Protein AF-0000000066284257 (afdb_homodimer)

Sequence (292 aa):
MAARPMLVVALLCAAAAAATAQQATNVRATYHYYRPAQNNWDLGAPAVSAYCATWDASKPLSWRSKYGWTAFCGPAGAHGQASCGKCLQVTNPATGAQITARIVDQCANGGLDLDWDTVFTKIDTNGIGYQQGHLNVNYQFVDCRDMAARPMLVVALLCAAAAAATAQQATNVRATYHYYRPAQNNWDLGAPAVSAYCATWDASKPLSWRSKYGWTAFCGPAGAHGQASCGKCLQVTNPATGAQITARIVDQCANGGLDLDWDTVFTKIDTNGIGYQQGHLNVNYQFVDCRD

Solvent-accessible surface area (backbone atoms only — not comparable to full-atom values): 16084 Å² total; per-residue (Å²): 135,83,80,73,79,80,79,78,76,76,77,75,78,73,74,75,67,79,72,67,49,43,43,49,70,73,33,52,28,36,43,26,69,62,53,45,78,84,50,71,53,49,35,38,66,42,81,50,48,30,32,29,22,66,77,52,49,80,53,52,66,71,65,57,60,67,42,24,44,22,21,45,31,48,90,45,51,70,59,70,77,74,28,45,72,39,24,32,41,37,32,25,69,90,73,65,30,68,47,62,31,27,26,40,28,61,47,53,80,54,14,36,35,22,17,37,84,60,35,40,59,70,32,38,78,83,47,58,28,72,77,69,60,37,43,56,24,30,40,32,64,46,86,71,80,125,135,84,80,74,80,80,79,77,78,77,76,76,75,74,74,75,67,80,70,66,49,43,43,49,71,73,34,53,29,35,42,26,68,64,51,46,78,84,48,71,54,50,35,38,64,41,82,51,48,30,34,30,21,67,75,52,50,81,53,54,68,71,64,57,59,68,42,25,44,22,21,45,31,46,91,44,49,71,59,68,77,74,29,46,73,40,23,30,42,37,31,25,70,89,74,65,30,66,47,61,31,27,26,41,29,60,47,53,80,53,14,37,35,22,18,37,85,60,36,39,58,70,33,37,77,82,48,56,28,71,76,70,58,35,42,56,24,30,39,32,63,44,86,72,80,125

Foldseek 3Di:
DDPPPPPPPPPPPPPPPPPFAQKDFQFKEFADAQVCVVVVLACPPDRNNAQQCVPPRPPDSCLSVVAFEKAFQADTDDDRNVQAQWKKWKAQPVQRFIGIYGYGHHDDPHGMHGYDPGHDCRRCVVCVQVVVRIGGIMMGTDHPVD/DDPPPPPPPPPPPPPPPVPFAQKDFQFKEFADAQVCVVVVLACPPDRNNAQQCVPPRPPDSCLSVVAFEKAFQADTDDDRNVQAQWKKWKAQPVQRFIGIYGYHHHDDPHGMHGYDPGHVCRRCVVCVQVVVRIGGIMIGTDHPVD

Radius of gyration: 25.15 Å; Cα contacts (8 Å, |Δi|>4): 604; chains: 2; bounding box: 85×61×80 Å

Secondary structure (DSSP, 8-state):
----------------------EEEEEEEEEE---TTTTTT--STTTT--TTHHHHTTS-HHHHTSSEEEEE--SSS--GGGGTT-EEEEE-TTT--EEEEEEEEE-SSSSEEEEIIIIIHHH-TTSHHHHHT-EEEEEEEE----/----------------------EEEEEEEEEE---TTTTTT--STTTT--TTHHHHTTS-HHHHTSSEEEEE--SSS--GGGGTT-EEEEE-TTT--EEEEEEEEE-SSSSEEEEIIIIIHHH-TTSHHHHHT-EEEEEEEE----

InterPro domains:
  IPR001153 Barwin domain [PF00967] (24-144)
  IPR001153 Barwin domain [PR00602] (59-77)
  IPR001153 Barwin domain [PR00602] (78-96)
  IPR001153 Barwin domain [PR00602] (97-115)
  IPR001153 Barwin domain [PR00602] (119-143)
  IPR001153 Barwin domain [PS51174] (22-146)
  IPR018226 Barwin, conserved site [PS00771] (84-92)
  IPR018226 Barwin, conserved site [PS00772] (137-144)
  IPR036908 RlpA-like domain superfamily [G3DSA:2.40.40.10] (22-146)
  IPR036908 RlpA-like domain superfamily [SSF50685] (22-145)
  IPR044301 Pathogenesis-related protein-4 [PTHR46351] (8-146)

Structure (mmCIF, N/CA/C/O backbone):
data_AF-0000000066284257-model_v1
#
loop_
_entity.id
_entity.type
_entity.pdbx_description
1 polymer Wheatwin-1
#
loop_
_atom_site.group_PDB
_atom_site.id
_atom_site.type_symbol
_atom_site.label_atom_id
_atom_site.label_alt_id
_atom_site.label_comp_id
_atom_site.label_asym_id
_atom_site.label_entity_id
_atom_site.label_seq_id
_atom_site.pdbx_PDB_ins_code
_atom_site.Cartn_x
_atom_site.Cartn_y
_atom_site.Cartn_z
_atom_site.occupancy
_atom_site.B_iso_or_equiv
_atom_site.auth_seq_id
_atom_site.auth_comp_id
_atom_site.auth_asym_id
_atom_site.auth_atom_id
_atom_site.pdbx_PDB_model_num
ATOM 1 N N . MET A 1 1 ? 69.125 -32.812 -13.914 1 36.59 1 MET A N 1
ATOM 2 C CA . MET A 1 1 ? 68.312 -32.125 -12.922 1 36.59 1 MET A CA 1
ATOM 3 C C . MET A 1 1 ? 67 -31.672 -13.523 1 36.59 1 MET A C 1
ATOM 5 O O . MET A 1 1 ? 67 -30.75 -14.352 1 36.59 1 MET A O 1
ATOM 9 N N . ALA A 1 2 ? 66.062 -32.656 -13.766 1 47.22 2 ALA A N 1
ATOM 10 C CA . ALA A 1 2 ? 64.75 -32.531 -14.391 1 47.22 2 ALA A CA 1
ATOM 11 C C . ALA A 1 2 ? 63.844 -31.547 -13.617 1 47.22 2 ALA A C 1
ATOM 13 O O . ALA A 1 2 ? 63.812 -31.578 -12.383 1 47.22 2 ALA A O 1
ATOM 14 N N . ALA A 1 3 ? 63.625 -30.312 -14.078 1 44.75 3 ALA A N 1
ATOM 15 C CA . ALA A 1 3 ? 62.75 -29.234 -13.609 1 44.75 3 ALA A CA 1
ATOM 16 C C . ALA A 1 3 ? 61.312 -29.734 -13.43 1 44.75 3 ALA A C 1
ATOM 18 O O . ALA A 1 3 ? 60.719 -30.25 -14.375 1 44.75 3 ALA A O 1
ATOM 19 N N . ARG A 1 4 ? 60.969 -30.328 -12.266 1 52.25 4 ARG A N 1
ATOM 20 C CA . ARG A 1 4 ? 59.594 -30.672 -11.914 1 52.25 4 ARG A CA 1
ATOM 21 C C . ARG A 1 4 ? 58.656 -29.484 -12.117 1 52.25 4 ARG A C 1
ATOM 23 O O . ARG A 1 4 ? 58.875 -28.406 -11.57 1 52.25 4 ARG A O 1
ATOM 30 N N . PRO A 1 5 ? 57.938 -29.438 -13.227 1 47.84 5 PRO A N 1
ATOM 31 C CA . PRO A 1 5 ? 56.969 -28.344 -13.336 1 47.84 5 PRO A CA 1
ATOM 32 C C . PRO A 1 5 ? 56 -28.266 -12.148 1 47.84 5 PRO A C 1
ATOM 34 O O . PRO A 1 5 ? 55.656 -29.297 -11.57 1 47.84 5 PRO A O 1
ATOM 37 N N . MET A 1 6 ? 56.125 -27.281 -11.25 1 46 6 MET A N 1
ATOM 38 C CA . MET A 1 6 ? 55.188 -26.969 -10.18 1 46 6 MET A CA 1
ATOM 39 C C . MET A 1 6 ? 53.812 -26.703 -10.734 1 46 6 MET A C 1
ATOM 41 O O . MET A 1 6 ? 53.625 -25.844 -11.617 1 46 6 MET A O 1
ATOM 45 N N . LEU A 1 7 ? 52.938 -27.688 -10.828 1 45.88 7 LEU A N 1
ATOM 46 C CA . LEU A 1 7 ? 51.531 -27.516 -11.133 1 45.88 7 LEU A CA 1
ATOM 47 C C . LEU A 1 7 ? 50.844 -26.594 -10.133 1 45.88 7 LEU A C 1
ATOM 49 O O . LEU A 1 7 ? 50.812 -26.875 -8.93 1 45.88 7 LEU A O 1
ATOM 53 N N . VAL A 1 8 ? 50.812 -25.312 -10.398 1 47.12 8 VAL A N 1
ATOM 54 C CA . VAL A 1 8 ? 50.031 -24.344 -9.633 1 47.12 8 VAL A CA 1
ATOM 55 C C . VAL A 1 8 ? 48.562 -24.734 -9.68 1 47.12 8 VAL A C 1
ATOM 57 O O . VAL A 1 8 ? 47.938 -24.797 -10.758 1 47.12 8 VAL A O 1
ATOM 60 N N . VAL A 1 9 ? 48.031 -25.484 -8.734 1 47.44 9 VAL A N 1
ATOM 61 C CA . VAL A 1 9 ? 46.594 -25.703 -8.531 1 47.44 9 VAL A CA 1
ATOM 62 C C . VAL A 1 9 ? 45.875 -24.375 -8.312 1 47.44 9 VAL A C 1
ATOM 64 O O . VAL A 1 9 ? 46.156 -23.672 -7.34 1 47.44 9 VAL A O 1
ATOM 67 N N . ALA A 1 10 ? 45.438 -23.734 -9.367 1 44.25 10 ALA A N 1
ATOM 68 C CA . ALA A 1 10 ? 44.562 -22.594 -9.242 1 44.25 10 ALA A CA 1
ATOM 69 C C . ALA A 1 10 ? 43.312 -22.953 -8.445 1 44.25 10 ALA A C 1
ATOM 71 O O . ALA A 1 10 ? 42.562 -23.844 -8.836 1 44.25 10 ALA A O 1
ATOM 72 N N . LEU A 1 11 ? 43.281 -22.781 -7.148 1 44.16 11 LEU A N 1
ATOM 73 C CA . LEU A 1 11 ? 42.094 -22.828 -6.32 1 44.16 11 LEU A CA 1
ATOM 74 C C . LEU A 1 11 ? 41.031 -21.891 -6.871 1 44.16 11 LEU A C 1
ATOM 76 O O . LEU A 1 11 ? 41.188 -20.672 -6.863 1 44.16 11 LEU A O 1
ATOM 80 N N . LEU A 1 12 ? 40.281 -22.359 -7.816 1 40.19 12 LEU A N 1
ATOM 81 C CA . LEU A 1 12 ? 39.062 -21.625 -8.172 1 40.19 12 LEU A CA 1
ATOM 82 C C . LEU A 1 12 ? 38.156 -21.438 -6.953 1 40.19 12 LEU A C 1
ATOM 84 O O . LEU A 1 12 ? 37.656 -22.422 -6.383 1 40.19 12 LEU A O 1
ATOM 88 N N . CYS A 1 13 ? 38.406 -20.484 -6.105 1 40.09 13 CYS A N 1
ATOM 89 C CA . CYS A 1 13 ? 37.469 -20.078 -5.082 1 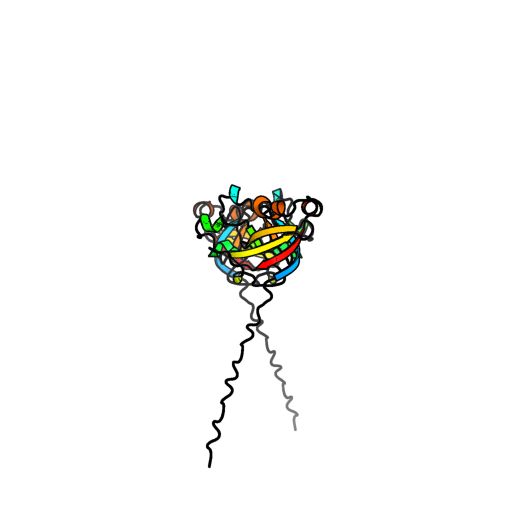40.09 13 CYS A CA 1
ATOM 90 C C . CYS A 1 13 ? 36.062 -19.891 -5.684 1 40.09 13 CYS A C 1
ATOM 92 O O . CYS A 1 13 ? 35.844 -18.922 -6.426 1 40.09 13 CYS A O 1
ATOM 94 N N . ALA A 1 14 ? 35.281 -20.922 -5.926 1 41.16 14 ALA A N 1
ATOM 95 C CA . ALA A 1 14 ? 33.875 -20.766 -6.223 1 41.16 14 ALA A CA 1
ATOM 96 C C . ALA A 1 14 ? 33.188 -19.844 -5.211 1 41.16 14 ALA A C 1
ATOM 98 O O . ALA A 1 14 ? 33.125 -20.172 -4.023 1 41.16 14 ALA A O 1
ATOM 99 N N . ALA A 1 15 ? 33.25 -18.625 -5.293 1 38.56 15 ALA A N 1
ATOM 100 C CA . ALA A 1 15 ? 32.344 -17.75 -4.539 1 38.56 15 ALA A CA 1
ATOM 101 C C . ALA A 1 15 ? 30.938 -18.297 -4.52 1 38.56 15 ALA A C 1
ATOM 103 O O . ALA A 1 15 ? 30.266 -18.344 -5.555 1 38.56 15 ALA A O 1
ATOM 104 N N . ALA A 1 16 ? 30.594 -19.25 -3.668 1 37.5 16 ALA A N 1
ATOM 105 C CA . ALA A 1 16 ? 29.188 -19.516 -3.371 1 37.5 16 ALA A CA 1
ATOM 106 C C . ALA A 1 16 ? 28.422 -18.203 -3.158 1 37.5 16 ALA A C 1
ATOM 108 O O . ALA A 1 16 ? 28.609 -17.531 -2.143 1 37.5 16 ALA A O 1
ATOM 109 N N . ALA A 1 17 ? 28.141 -17.438 -4.125 1 40.31 17 ALA A N 1
ATOM 110 C CA . ALA A 1 17 ? 27.125 -16.406 -3.967 1 40.31 17 ALA A CA 1
ATOM 111 C C . ALA A 1 17 ? 25.984 -16.875 -3.07 1 40.31 17 ALA A C 1
ATOM 113 O O . ALA A 1 17 ? 25.391 -17.938 -3.316 1 40.31 17 ALA A O 1
ATOM 114 N N . ALA A 1 18 ? 26.031 -16.688 -1.853 1 39.34 18 ALA A N 1
ATOM 115 C CA . ALA A 1 18 ? 24.875 -16.906 -0.994 1 39.34 18 ALA A CA 1
ATOM 116 C C . ALA A 1 18 ? 23.578 -16.672 -1.752 1 39.34 18 ALA A C 1
ATOM 118 O O . ALA A 1 18 ? 23.219 -15.523 -2.045 1 39.34 18 ALA A O 1
ATOM 119 N N . ALA A 1 19 ? 23.141 -17.516 -2.699 1 45.78 19 ALA A N 1
ATOM 120 C CA . ALA A 1 19 ? 21.859 -17.453 -3.41 1 45.78 19 ALA A CA 1
ATOM 121 C C . ALA A 1 19 ? 20.703 -17.281 -2.438 1 45.78 19 ALA A C 1
ATOM 123 O O . ALA A 1 19 ? 20.375 -18.203 -1.689 1 45.78 19 ALA A O 1
ATOM 124 N N . THR A 1 20 ? 20.516 -16.062 -1.675 1 51.5 20 THR A N 1
ATOM 125 C CA . THR A 1 20 ? 19.266 -15.875 -0.956 1 51.5 20 THR A CA 1
ATOM 126 C C . THR A 1 20 ? 18.125 -16.656 -1.624 1 51.5 20 THR A C 1
ATOM 128 O O . THR A 1 20 ? 18.125 -16.828 -2.844 1 51.5 20 THR A O 1
ATOM 131 N N . ALA A 1 21 ? 17.531 -17.547 -0.797 1 66.31 21 ALA A N 1
ATOM 132 C CA . ALA A 1 21 ? 16.453 -18.406 -1.309 1 66.31 21 ALA A CA 1
ATOM 133 C C . ALA A 1 21 ? 15.43 -17.594 -2.088 1 66.31 21 ALA A C 1
ATOM 135 O O . ALA A 1 21 ? 14.867 -16.625 -1.565 1 66.31 21 ALA A O 1
ATOM 136 N N . GLN A 1 22 ? 15.336 -17.781 -3.318 1 89.94 22 GLN A N 1
ATOM 137 C CA . GLN A 1 22 ? 14.492 -17.078 -4.285 1 89.94 22 GLN A CA 1
ATOM 138 C C . GLN A 1 22 ? 13.133 -17.781 -4.43 1 89.94 22 GLN A C 1
ATOM 140 O O . GLN A 1 22 ? 12.461 -17.609 -5.449 1 89.94 22 GLN A O 1
ATOM 145 N N . GLN A 1 23 ? 12.898 -18.656 -3.348 1 97.5 23 GLN A N 1
ATOM 146 C CA . GLN A 1 23 ? 11.641 -19.391 -3.363 1 97.5 23 GLN A CA 1
ATOM 147 C C . GLN A 1 23 ? 11.18 -19.719 -1.946 1 97.5 23 GLN A C 1
ATOM 149 O O . GLN A 1 23 ? 11.961 -19.656 -0.999 1 97.5 23 GLN A O 1
ATOM 154 N N . ALA A 1 24 ? 9.898 -19.953 -1.771 1 98.56 24 ALA A N 1
ATOM 155 C CA . ALA A 1 24 ? 9.32 -20.406 -0.509 1 98.56 24 ALA A CA 1
ATOM 156 C C . ALA A 1 24 ? 8.07 -21.25 -0.748 1 98.56 24 ALA A C 1
ATOM 158 O O . ALA A 1 24 ? 7.438 -21.156 -1.802 1 98.56 24 ALA A O 1
ATOM 159 N N . THR A 1 25 ? 7.77 -22.188 0.241 1 98.44 25 THR A N 1
ATOM 160 C CA . THR A 1 25 ? 6.621 -23.078 0.173 1 98.44 25 THR A CA 1
ATOM 161 C C . THR A 1 25 ? 5.629 -22.781 1.292 1 98.44 25 THR A C 1
ATOM 163 O O . THR A 1 25 ? 6.012 -22.266 2.35 1 98.44 25 THR A O 1
ATOM 166 N N . ASN A 1 26 ? 4.348 -23.062 1.009 1 98.38 26 ASN A N 1
ATOM 167 C CA . ASN A 1 26 ? 3.275 -22.953 1.992 1 98.38 26 ASN A CA 1
ATOM 168 C C . ASN A 1 26 ? 3.166 -21.547 2.561 1 98.38 26 ASN A C 1
ATOM 170 O O . ASN A 1 26 ? 3.027 -21.359 3.771 1 98.38 26 ASN A O 1
ATOM 174 N N . VAL A 1 27 ? 3.227 -20.531 1.669 1 98.69 27 VAL A N 1
ATOM 175 C CA . VAL A 1 27 ? 3.186 -19.125 2.061 1 98.69 27 VAL A CA 1
ATOM 176 C C . VAL A 1 27 ? 1.751 -18.609 1.975 1 98.69 27 VAL A C 1
ATOM 178 O O . VAL A 1 27 ? 1.066 -18.812 0.972 1 98.69 27 VAL A O 1
ATOM 181 N N . ARG A 1 28 ? 1.276 -17.938 3.033 1 97.75 28 ARG A N 1
ATOM 182 C CA . ARG A 1 28 ? -0.058 -17.344 3.045 1 97.75 28 ARG A CA 1
ATOM 183 C C . ARG A 1 28 ? -0.17 -16.234 2.016 1 97.75 28 ARG A C 1
ATOM 185 O O . ARG A 1 28 ? 0.691 -15.344 1.952 1 97.75 28 ARG A O 1
ATOM 192 N N . ALA A 1 29 ? -1.206 -16.297 1.203 1 98.56 29 ALA A N 1
ATOM 193 C CA . ALA A 1 29 ? -1.471 -15.289 0.187 1 98.56 29 ALA A CA 1
ATOM 194 C C . ALA A 1 29 ? -2.924 -14.82 0.244 1 98.56 29 ALA A C 1
ATOM 196 O O . ALA A 1 29 ? -3.842 -15.602 -0.02 1 98.56 29 ALA A O 1
ATOM 197 N N . THR A 1 30 ? -3.115 -13.531 0.568 1 97.88 30 THR A N 1
ATOM 198 C CA . THR A 1 30 ? -4.441 -12.93 0.514 1 97.88 30 THR A CA 1
ATOM 199 C C . THR A 1 30 ? -4.676 -12.258 -0.839 1 97.88 30 THR A C 1
ATOM 201 O O . THR A 1 30 ? -3.814 -12.312 -1.721 1 97.88 30 THR A O 1
ATOM 204 N N . TYR A 1 31 ? -5.871 -11.805 -1.045 1 97.94 31 TYR A N 1
ATOM 205 C CA . TYR A 1 31 ? -6.156 -11.102 -2.289 1 97.94 31 TYR A CA 1
ATOM 206 C C . TYR A 1 31 ? -6.426 -9.617 -2.027 1 97.94 31 TYR A C 1
ATOM 208 O O . TYR A 1 31 ? -6.812 -9.242 -0.92 1 97.94 31 TYR A O 1
ATOM 216 N N . HIS A 1 32 ? -6.188 -8.797 -2.982 1 96.81 32 HIS A N 1
ATOM 217 C CA . HIS A 1 32 ? -6.41 -7.355 -2.99 1 96.81 32 HIS A CA 1
ATOM 218 C C . HIS A 1 32 ? -7.066 -6.91 -4.293 1 96.81 32 HIS A C 1
ATOM 220 O O . HIS A 1 32 ? -6.77 -7.449 -5.359 1 96.81 32 HIS A O 1
ATOM 226 N N . TYR A 1 33 ? -7.969 -5.922 -4.176 1 96.06 33 TYR A N 1
ATOM 227 C CA . TYR A 1 33 ? -8.641 -5.395 -5.355 1 96.06 33 TYR A CA 1
ATOM 228 C C . TYR A 1 33 ? -7.855 -4.227 -5.949 1 96.06 33 TYR A C 1
ATOM 230 O O . TYR A 1 33 ? -8.227 -3.064 -5.758 1 96.06 33 TYR A O 1
ATOM 238 N N . TYR A 1 34 ? -6.805 -4.539 -6.684 1 96.62 34 TYR A N 1
ATOM 239 C CA . TYR A 1 34 ? -6.121 -3.492 -7.434 1 96.62 34 TYR A CA 1
ATOM 240 C C . TYR A 1 34 ? -6.922 -3.094 -8.664 1 96.62 34 TYR A C 1
ATOM 242 O O . TYR A 1 34 ? -6.859 -1.945 -9.109 1 96.62 34 TYR A O 1
ATOM 250 N N . ARG A 1 35 ? -7.547 -4.02 -9.328 1 95.62 35 ARG A N 1
ATOM 251 C CA . ARG A 1 35 ? -8.359 -3.844 -10.523 1 95.62 35 ARG A CA 1
ATOM 252 C C . ARG A 1 35 ? -7.562 -3.166 -11.633 1 95.62 35 ARG A C 1
ATOM 254 O O . ARG A 1 35 ? -7.98 -2.135 -12.164 1 95.62 35 ARG A O 1
ATOM 261 N N . PRO A 1 36 ? -6.457 -3.857 -12.062 1 97.75 36 PRO A N 1
ATOM 262 C CA . PRO A 1 36 ? -5.523 -3.203 -12.984 1 97.75 36 PRO A CA 1
ATOM 263 C C . PRO A 1 36 ? -6.188 -2.793 -14.297 1 97.75 36 PRO A C 1
ATOM 265 O O . PRO A 1 36 ? -5.957 -1.686 -14.789 1 97.75 36 PRO A O 1
ATOM 268 N N . ALA A 1 37 ? -6.98 -3.617 -14.875 1 97.12 37 ALA A N 1
ATOM 269 C CA . ALA A 1 37 ? -7.621 -3.275 -16.141 1 97.12 37 ALA A CA 1
ATOM 270 C C . ALA A 1 37 ? -8.555 -2.08 -15.977 1 97.12 37 ALA A C 1
ATOM 272 O O . ALA A 1 37 ? -8.594 -1.19 -16.828 1 97.12 37 ALA A O 1
ATOM 273 N N . GLN A 1 38 ? -9.281 -2.029 -14.914 1 96.44 38 GLN A N 1
ATOM 274 C CA . GLN A 1 38 ? -10.203 -0.937 -14.641 1 96.44 38 GLN A CA 1
ATOM 275 C C . GLN A 1 38 ? -9.453 0.363 -14.359 1 96.44 38 GLN A C 1
ATOM 277 O O . GLN A 1 38 ? -9.977 1.452 -14.609 1 96.44 38 GLN A O 1
ATOM 282 N N . ASN A 1 39 ? -8.312 0.209 -13.883 1 96.62 39 ASN A N 1
ATOM 283 C CA . ASN A 1 39 ? -7.508 1.382 -13.547 1 96.62 39 ASN A CA 1
ATOM 284 C C . ASN A 1 39 ? -6.461 1.669 -14.625 1 96.62 39 ASN A C 1
ATOM 286 O O . ASN A 1 39 ? -5.445 2.309 -14.359 1 96.62 39 ASN A O 1
ATOM 290 N N . ASN A 1 40 ? -6.656 1.123 -15.82 1 97.06 40 ASN A N 1
ATOM 291 C CA . ASN A 1 40 ? -5.812 1.359 -16.984 1 97.06 40 ASN A CA 1
ATOM 292 C C . ASN A 1 40 ? -4.371 0.936 -16.734 1 97.06 40 ASN A C 1
ATOM 294 O O . ASN A 1 40 ? -3.438 1.57 -17.234 1 97.06 40 ASN A O 1
ATOM 298 N N . TRP A 1 41 ? -4.16 0.028 -15.875 1 98.12 41 TRP A N 1
ATOM 299 C CA . TRP A 1 41 ? -2.859 -0.513 -15.5 1 98.12 41 TRP A CA 1
ATOM 300 C C . TRP A 1 41 ? -1.951 0.586 -14.961 1 98.12 41 TRP A C 1
ATOM 302 O O . TRP A 1 41 ? -0.74 0.57 -15.195 1 98.12 41 TRP A O 1
ATOM 312 N N . ASP A 1 42 ? -2.557 1.571 -14.344 1 97.19 42 ASP A N 1
ATOM 313 C CA . ASP A 1 42 ? -1.843 2.65 -13.672 1 97.19 42 ASP A CA 1
ATOM 314 C C . ASP A 1 42 ? -1.503 2.268 -12.234 1 97.19 42 ASP A C 1
ATOM 316 O O . ASP A 1 42 ? -2.398 1.997 -11.43 1 97.19 42 ASP A O 1
ATOM 320 N N . LEU A 1 43 ? -0.171 2.316 -11.883 1 97.19 43 LEU A N 1
ATOM 321 C CA . LEU A 1 43 ? 0.293 1.935 -10.555 1 97.19 43 LEU A CA 1
ATOM 322 C C . LEU A 1 43 ? 0.133 3.088 -9.57 1 97.19 43 LEU A C 1
ATOM 324 O O . LEU A 1 43 ? 0.217 2.891 -8.359 1 97.19 43 LEU A O 1
ATOM 328 N N . GLY A 1 44 ? -0.046 4.219 -10.094 1 93 44 GLY A N 1
ATOM 329 C CA . GLY A 1 44 ? 0.082 5.434 -9.312 1 93 44 GLY A CA 1
ATOM 330 C C . GLY A 1 44 ? -1.195 5.812 -8.586 1 93 44 GLY A C 1
ATOM 331 O O . GLY A 1 44 ? -2.197 5.102 -8.672 1 93 44 GLY A O 1
ATOM 332 N N . ALA A 1 45 ? -1.118 6.941 -7.82 1 87.06 45 ALA A N 1
ATOM 333 C CA . ALA A 1 45 ? -2.244 7.574 -7.141 1 87.06 45 ALA A CA 1
ATOM 334 C C . ALA A 1 45 ? -3.18 8.25 -8.141 1 87.06 45 ALA A C 1
ATOM 336 O O . ALA A 1 45 ? -2.768 8.602 -9.25 1 87.06 45 ALA A O 1
ATOM 337 N N . PRO A 1 46 ? -4.527 8.289 -7.895 1 89.38 46 PRO A N 1
ATOM 338 C CA . PRO A 1 46 ? -5.039 8.031 -6.547 1 89.38 46 PRO A CA 1
ATOM 339 C C . PRO A 1 46 ? -5.672 6.648 -6.414 1 89.38 46 PRO A C 1
ATOM 341 O O . PRO A 1 46 ? -5.965 6.203 -5.301 1 89.38 46 PRO A O 1
ATOM 344 N N . ALA A 1 47 ? -5.746 5.992 -7.52 1 83.69 47 ALA A N 1
ATOM 345 C CA . ALA A 1 47 ? -6.59 4.805 -7.461 1 83.69 47 ALA A CA 1
ATOM 346 C C . ALA A 1 47 ? -5.828 3.621 -6.867 1 83.69 47 ALA A C 1
ATOM 348 O O . ALA A 1 47 ? -6.363 2.889 -6.031 1 83.69 47 ALA A O 1
ATOM 349 N N . VAL A 1 48 ? -4.582 3.428 -7.23 1 92.19 48 VAL A N 1
ATOM 350 C CA . VAL A 1 48 ? -3.859 2.232 -6.805 1 92.19 48 VAL A CA 1
ATOM 351 C C . VAL A 1 48 ? -2.82 2.605 -5.746 1 92.19 48 VAL A C 1
ATOM 353 O O . VAL A 1 48 ? -2.746 1.973 -4.691 1 92.19 48 VAL A O 1
ATOM 356 N N . SER A 1 49 ? -2.012 3.643 -6.047 1 93.44 49 SER A N 1
ATOM 357 C CA . SER A 1 49 ? -0.957 4.125 -5.164 1 93.44 49 SER A CA 1
ATOM 358 C C . SER A 1 49 ? -0.081 2.98 -4.668 1 93.44 49 SER A C 1
ATOM 360 O O . SER A 1 49 ? 0.146 2.84 -3.465 1 93.44 49 SER A O 1
ATOM 362 N N . ALA A 1 50 ? 0.349 2.176 -5.578 1 96.31 50 ALA A N 1
ATOM 363 C CA . ALA A 1 50 ? 1.213 1.055 -5.223 1 96.31 50 ALA A CA 1
ATOM 364 C C . ALA A 1 50 ? 2.592 1.542 -4.785 1 96.31 50 ALA A C 1
ATOM 366 O O . ALA A 1 50 ? 3.111 2.521 -5.324 1 96.31 50 ALA A O 1
ATOM 367 N N . TYR A 1 51 ? 3.182 0.809 -3.844 1 96.5 51 TYR A N 1
ATOM 368 C CA . TYR A 1 51 ? 4.508 1.126 -3.328 1 96.5 51 TYR A CA 1
ATOM 369 C C . TYR A 1 51 ? 5.52 1.244 -4.461 1 96.5 51 TYR A C 1
ATOM 371 O O . TYR A 1 51 ? 6.316 2.184 -4.496 1 96.5 51 TYR A O 1
ATOM 379 N N . CYS A 1 52 ? 5.488 0.469 -5.445 1 97.56 52 CYS A N 1
ATOM 380 C CA . CYS A 1 52 ? 6.484 0.403 -6.508 1 97.56 52 CYS A CA 1
ATOM 381 C C . CYS A 1 52 ? 6.219 1.459 -7.574 1 97.56 52 CYS A C 1
ATOM 383 O O . CYS A 1 52 ? 7.008 1.617 -8.508 1 97.56 52 CYS A O 1
ATOM 385 N N . ALA A 1 53 ? 5.113 2.156 -7.461 1 97.06 53 ALA A N 1
ATOM 386 C CA . ALA A 1 53 ? 4.773 3.158 -8.469 1 97.06 53 ALA A CA 1
ATOM 387 C C . ALA A 1 53 ? 5.906 4.164 -8.648 1 97.06 53 ALA A C 1
ATOM 389 O O . ALA A 1 53 ? 6.137 4.656 -9.75 1 97.06 53 ALA A O 1
ATOM 390 N N . THR A 1 54 ? 6.605 4.414 -7.605 1 94.25 54 THR A N 1
ATOM 391 C CA . THR A 1 54 ? 7.703 5.375 -7.613 1 94.25 54 THR A CA 1
ATOM 392 C C . THR A 1 54 ? 8.703 5.043 -8.719 1 94.25 54 THR A C 1
ATOM 394 O O . THR A 1 54 ? 9.234 5.941 -9.375 1 94.25 54 THR A O 1
ATOM 397 N N . TRP A 1 55 ? 8.883 3.869 -9.031 1 96.5 55 TRP A N 1
ATOM 398 C CA . TRP A 1 55 ? 9.922 3.453 -9.969 1 96.5 55 TRP A CA 1
ATOM 399 C C . TRP A 1 55 ? 9.305 2.902 -11.25 1 96.5 55 TRP A C 1
ATOM 401 O O . TRP A 1 55 ? 9.898 3.008 -12.328 1 96.5 55 TRP A O 1
ATOM 411 N N . ASP A 1 56 ? 8.109 2.346 -11.117 1 97.75 56 ASP A N 1
ATOM 412 C CA . ASP A 1 56 ? 7.637 1.498 -12.211 1 97.75 56 ASP A CA 1
ATOM 413 C C . ASP A 1 56 ? 6.453 2.141 -12.93 1 97.75 56 ASP A C 1
ATOM 415 O O . ASP A 1 56 ? 5.996 1.634 -13.953 1 97.75 56 ASP A O 1
ATOM 419 N N . ALA A 1 57 ? 5.957 3.223 -12.43 1 96.69 57 ALA A N 1
ATOM 420 C CA . ALA A 1 57 ? 4.75 3.811 -13 1 96.69 57 ALA A CA 1
ATOM 421 C C . ALA A 1 57 ? 4.988 4.27 -14.438 1 96.69 57 ALA A C 1
ATOM 423 O O . ALA A 1 57 ? 4.055 4.32 -15.242 1 96.69 57 ALA A O 1
ATOM 424 N N . SER A 1 58 ? 6.227 4.57 -14.75 1 96.94 58 SER A N 1
ATOM 425 C CA . SER A 1 58 ? 6.523 5.141 -16.062 1 96.94 58 SER A CA 1
ATOM 426 C C . SER A 1 58 ? 6.84 4.047 -17.078 1 96.94 58 SER A C 1
ATOM 428 O O . SER A 1 58 ? 7.051 4.336 -18.266 1 96.94 58 SER A O 1
ATOM 430 N N . LYS A 1 59 ? 6.918 2.84 -16.703 1 98.25 59 LYS A N 1
ATOM 431 C CA . LYS A 1 59 ? 7.125 1.75 -17.641 1 98.25 59 LYS A CA 1
ATOM 432 C C . LYS A 1 59 ? 6 1.699 -18.672 1 98.25 59 LYS A C 1
ATOM 434 O O . LYS A 1 59 ? 4.871 2.102 -18.391 1 98.25 59 LYS A O 1
ATOM 439 N N . PRO A 1 60 ? 6.328 1.187 -19.891 1 98.25 60 PRO A N 1
ATOM 440 C CA . PRO A 1 60 ? 5.281 1.125 -20.922 1 98.25 60 PRO A CA 1
ATOM 441 C C . PRO A 1 60 ? 4.129 0.202 -20.531 1 98.25 60 PRO A C 1
ATOM 443 O O . PRO A 1 60 ? 4.312 -0.719 -19.734 1 98.25 60 PRO A O 1
ATOM 446 N N . LEU A 1 61 ? 3.021 0.491 -21.109 1 98.19 61 LEU A N 1
ATOM 447 C CA . LEU A 1 61 ? 1.831 -0.312 -20.859 1 98.19 61 LEU A CA 1
ATOM 448 C C . LEU A 1 61 ? 2.117 -1.794 -21.062 1 98.19 61 LEU A C 1
ATOM 450 O O . LEU A 1 61 ? 1.638 -2.641 -20.312 1 98.19 61 LEU A O 1
ATOM 454 N N . SER A 1 62 ? 2.895 -2.172 -22.078 1 98.5 62 SER A N 1
ATOM 455 C CA . SER A 1 62 ? 3.197 -3.568 -22.375 1 98.5 62 SER A CA 1
ATOM 456 C C . SER A 1 62 ? 3.926 -4.234 -21.203 1 98.5 62 SER A C 1
ATOM 458 O O . SER A 1 62 ? 3.734 -5.426 -20.953 1 98.5 62 SER A O 1
ATOM 460 N N . TRP A 1 63 ? 4.688 -3.457 -20.562 1 98.75 63 TRP A N 1
ATOM 461 C CA . TRP A 1 63 ? 5.402 -3.951 -19.391 1 98.75 63 TRP A CA 1
ATOM 462 C C . TRP A 1 63 ? 4.465 -4.082 -18.188 1 98.75 63 TRP A C 1
ATOM 464 O O . TRP A 1 63 ? 4.438 -5.121 -17.531 1 98.75 63 TRP A O 1
ATOM 474 N N . ARG A 1 64 ? 3.658 -3.1 -17.953 1 98.69 64 ARG A N 1
ATOM 475 C CA . ARG A 1 64 ? 2.797 -3.023 -16.766 1 98.69 64 ARG A CA 1
ATOM 476 C C . ARG A 1 64 ? 1.676 -4.055 -16.844 1 98.69 64 ARG A C 1
ATOM 478 O O . ARG A 1 64 ? 1.179 -4.516 -15.82 1 98.69 64 ARG A O 1
ATOM 485 N N . SER A 1 65 ? 1.37 -4.492 -18.078 1 98.75 65 SER A N 1
ATOM 486 C CA . SER A 1 65 ? 0.21 -5.359 -18.25 1 98.75 65 SER A CA 1
ATOM 487 C C . SER A 1 65 ? 0.628 -6.77 -18.672 1 98.75 65 SER A C 1
ATOM 489 O O . SER A 1 65 ? -0.222 -7.625 -18.906 1 98.75 65 SER A O 1
ATOM 491 N N . LYS A 1 66 ? 1.862 -7.02 -18.719 1 98.75 66 LYS A N 1
ATOM 492 C CA . LYS A 1 66 ? 2.332 -8.32 -19.172 1 98.75 66 LYS A CA 1
ATOM 493 C C . LYS A 1 66 ? 1.896 -9.43 -18.219 1 98.75 66 LYS A C 1
ATOM 495 O O . LYS A 1 66 ? 1.538 -10.531 -18.656 1 98.75 66 LYS A O 1
ATOM 500 N N . TYR A 1 67 ? 1.96 -9.172 -16.953 1 98.81 67 TYR A N 1
ATOM 501 C CA . TYR A 1 67 ? 1.588 -10.117 -15.914 1 98.81 67 TYR A CA 1
ATOM 502 C C . TYR A 1 67 ? 0.593 -9.5 -14.945 1 98.81 67 TYR A C 1
ATOM 504 O O . TYR A 1 67 ? 0.483 -8.273 -14.852 1 98.81 67 TYR A O 1
ATOM 512 N N . GLY A 1 68 ? -0.164 -10.406 -14.227 1 98.88 68 GLY A N 1
ATOM 513 C CA . GLY A 1 68 ? -0.963 -9.93 -13.109 1 98.88 68 GLY A CA 1
ATOM 514 C C . GLY A 1 68 ? -0.127 -9.375 -11.969 1 98.88 68 GLY A C 1
ATOM 515 O O . GLY A 1 68 ? 1.085 -9.602 -11.914 1 98.88 68 GLY A O 1
ATOM 516 N N . TRP A 1 69 ? -0.809 -8.688 -11.055 1 98.88 69 TRP A N 1
ATOM 517 C CA . TRP A 1 69 ? -0.091 -7.922 -10.039 1 98.88 69 TRP A CA 1
ATOM 518 C C . TRP A 1 69 ? -0.144 -8.625 -8.688 1 98.88 69 TRP A C 1
ATOM 520 O O . TRP A 1 69 ? -1.105 -9.336 -8.383 1 98.88 69 TRP A O 1
ATOM 530 N N . THR A 1 70 ? 0.862 -8.406 -7.84 1 98.81 70 THR A N 1
ATOM 531 C CA . THR A 1 70 ? 0.878 -8.828 -6.445 1 98.81 70 THR A CA 1
ATOM 532 C C . THR A 1 70 ? 1.688 -7.859 -5.594 1 98.81 70 THR A C 1
ATOM 534 O O . THR A 1 70 ? 2.594 -7.191 -6.094 1 98.81 70 THR A O 1
ATOM 537 N N . ALA A 1 71 ? 1.3 -7.73 -4.359 1 98.69 71 ALA A N 1
ATOM 538 C CA . ALA A 1 71 ? 2.223 -7.211 -3.352 1 98.69 71 ALA A CA 1
ATOM 539 C C . ALA A 1 71 ? 3.086 -8.328 -2.775 1 98.69 71 ALA A C 1
ATOM 541 O O . ALA A 1 71 ? 2.662 -9.484 -2.721 1 98.69 71 ALA A O 1
ATOM 542 N N . PHE A 1 72 ? 4.289 -7.957 -2.291 1 98.56 72 PHE A N 1
ATOM 543 C CA . PHE A 1 72 ? 5.215 -8.977 -1.812 1 98.56 72 PHE A CA 1
ATOM 544 C C . PHE A 1 72 ? 5.789 -8.594 -0.453 1 98.56 72 PHE A C 1
ATOM 546 O O . PHE A 1 72 ? 6.281 -7.477 -0.273 1 98.56 72 PHE A O 1
ATOM 553 N N . CYS A 1 73 ? 5.711 -9.578 0.468 1 97.44 73 CYS A N 1
ATOM 554 C CA . CYS A 1 73 ? 6.375 -9.508 1.765 1 97.44 73 CYS A CA 1
ATOM 555 C C . CYS A 1 73 ? 6.699 -10.898 2.287 1 97.44 73 CYS A C 1
ATOM 557 O O . CYS A 1 73 ? 6.629 -11.148 3.492 1 97.44 73 CYS A O 1
ATOM 559 N N . GLY A 1 74 ? 7.047 -11.766 1.301 1 97.75 74 GLY A N 1
ATOM 560 C CA . GLY A 1 74 ? 7.332 -13.148 1.633 1 97.75 74 GLY A CA 1
ATOM 561 C C . GLY A 1 74 ? 8.633 -13.32 2.4 1 97.75 74 GLY A C 1
ATOM 562 O O . GLY A 1 74 ? 9.406 -12.375 2.539 1 97.75 74 GLY A O 1
ATOM 563 N N . PRO A 1 75 ? 8.727 -14.586 2.842 1 98 75 PRO A N 1
ATOM 564 C CA . PRO A 1 75 ? 9.836 -14.836 3.766 1 98 75 PRO A CA 1
ATOM 565 C C . PRO A 1 75 ? 11.18 -14.953 3.055 1 98 75 PRO A C 1
ATOM 567 O O . PRO A 1 75 ? 12.227 -14.914 3.699 1 98 75 PRO A O 1
ATOM 570 N N . ALA A 1 76 ? 11.219 -15.133 1.777 1 98 76 ALA A N 1
ATOM 571 C CA . ALA A 1 76 ? 12.461 -15.352 1.041 1 98 76 ALA A CA 1
ATOM 572 C C . ALA A 1 76 ? 12.5 -14.492 -0.223 1 98 76 ALA A C 1
ATOM 574 O O . ALA A 1 76 ? 11.477 -14.266 -0.863 1 98 76 ALA A O 1
ATOM 575 N N . GLY A 1 77 ? 13.82 -14.055 -0.594 1 97 77 GLY A N 1
ATOM 576 C CA . GLY A 1 77 ? 14.008 -13.211 -1.759 1 97 77 GLY A CA 1
ATOM 577 C C . GLY A 1 77 ? 14.156 -11.742 -1.407 1 97 77 GLY A C 1
ATOM 578 O O . GLY A 1 77 ? 14.125 -11.375 -0.232 1 97 77 GLY A O 1
ATOM 579 N N . ALA A 1 78 ? 14.32 -10.898 -2.461 1 95.69 78 ALA A N 1
ATOM 580 C CA . ALA A 1 78 ? 14.477 -9.461 -2.268 1 95.69 78 ALA A CA 1
ATOM 581 C C . ALA A 1 78 ? 13.211 -8.844 -1.674 1 95.69 78 ALA A C 1
ATOM 583 O O . ALA A 1 78 ? 12.102 -9.305 -1.939 1 95.69 78 ALA A O 1
ATOM 584 N N . HIS A 1 79 ? 13.414 -7.77 -0.876 1 94.94 79 HIS A N 1
ATOM 585 C CA . HIS A 1 79 ? 12.305 -7.066 -0.247 1 94.94 79 HIS A CA 1
ATOM 586 C C . HIS A 1 79 ? 12.352 -5.574 -0.555 1 94.94 79 HIS A C 1
ATOM 588 O O . HIS A 1 79 ? 13.375 -5.059 -1.004 1 94.94 79 HIS A O 1
ATOM 594 N N . GLY A 1 80 ? 11.195 -4.914 -0.253 1 92.25 80 GLY A N 1
ATOM 595 C CA . GLY A 1 80 ? 11.164 -3.473 -0.454 1 92.25 80 GLY A CA 1
ATOM 596 C C . GLY A 1 80 ? 11.422 -3.066 -1.893 1 92.25 80 GLY A C 1
ATOM 597 O O . GLY A 1 80 ? 10.914 -3.699 -2.822 1 92.25 80 GLY A O 1
ATOM 598 N N . GLN A 1 81 ? 12.133 -2.053 -2.057 1 94.12 81 GLN A N 1
ATOM 599 C CA . GLN A 1 81 ? 12.406 -1.504 -3.381 1 94.12 81 GLN A CA 1
ATOM 600 C C . GLN A 1 81 ? 13.039 -2.553 -4.293 1 94.12 81 GLN A C 1
ATOM 602 O O . GLN A 1 81 ? 12.727 -2.615 -5.484 1 94.12 81 GLN A O 1
ATOM 607 N N . ALA A 1 82 ? 13.836 -3.365 -3.771 1 97.19 82 ALA A N 1
ATOM 608 C CA . ALA A 1 82 ? 14.578 -4.34 -4.562 1 97.19 82 ALA A CA 1
ATOM 609 C C . ALA A 1 82 ? 13.648 -5.402 -5.145 1 97.19 82 ALA A C 1
ATOM 611 O O . ALA A 1 82 ? 14.016 -6.102 -6.094 1 97.19 82 ALA A O 1
ATOM 612 N N . SER A 1 83 ? 12.516 -5.535 -4.633 1 98 83 SER A N 1
ATOM 613 C CA . SER A 1 83 ? 11.586 -6.539 -5.137 1 98 83 SER A CA 1
ATOM 614 C C . SER A 1 83 ? 10.711 -5.969 -6.25 1 98 83 SER A C 1
ATOM 616 O O . SER A 1 83 ? 10.078 -6.719 -6.992 1 98 83 SER A O 1
ATOM 618 N N . CYS A 1 84 ? 10.664 -4.676 -6.391 1 98.31 84 CYS A N 1
ATOM 619 C CA . CYS A 1 84 ? 9.734 -4.035 -7.316 1 98.31 84 CYS A CA 1
ATOM 620 C C . CYS A 1 84 ? 10.039 -4.434 -8.758 1 98.31 84 CYS A C 1
ATOM 622 O O . CYS A 1 84 ? 11.195 -4.418 -9.18 1 98.31 84 CYS A O 1
ATOM 624 N N . GLY A 1 85 ? 9.031 -4.809 -9.461 1 98.69 85 GLY A N 1
ATOM 625 C CA . GLY A 1 85 ? 9.125 -5.125 -10.875 1 98.69 85 GLY A CA 1
ATOM 626 C C . GLY A 1 85 ? 9.555 -6.555 -11.141 1 98.69 85 GLY A C 1
ATOM 627 O O . GLY A 1 85 ? 9.492 -7.027 -12.281 1 98.69 85 GLY A O 1
ATOM 628 N N . LYS A 1 86 ? 9.945 -7.254 -10.133 1 98.69 86 LYS A N 1
ATOM 629 C CA . LYS A 1 86 ? 10.328 -8.656 -10.305 1 98.69 86 LYS A CA 1
ATOM 630 C C . LYS A 1 86 ? 9.094 -9.547 -10.43 1 98.69 86 LYS A C 1
ATOM 632 O O . LYS A 1 86 ? 7.977 -9.117 -10.133 1 98.69 86 LYS A O 1
ATOM 637 N N . CYS A 1 87 ? 9.391 -10.766 -10.922 1 98.81 87 CYS A N 1
ATOM 638 C CA . CYS A 1 87 ? 8.297 -11.688 -11.195 1 98.81 87 CYS A CA 1
ATOM 639 C C . CYS A 1 87 ? 8.398 -12.93 -10.312 1 98.81 87 CYS A C 1
ATOM 641 O O . CYS A 1 87 ? 9.5 -13.422 -10.055 1 98.81 87 CYS A O 1
ATOM 643 N N . LEU A 1 88 ? 7.254 -13.391 -9.883 1 98.94 88 LEU A N 1
ATOM 644 C CA . LEU A 1 88 ? 7.109 -14.641 -9.148 1 98.94 88 LEU A CA 1
ATOM 645 C C . LEU A 1 88 ? 6.32 -15.656 -9.961 1 98.94 88 LEU A C 1
ATOM 647 O O . LEU A 1 88 ? 5.285 -15.328 -10.539 1 98.94 88 LEU A O 1
ATOM 651 N N . GLN A 1 89 ? 6.82 -16.891 -10.016 1 98.94 89 GLN A N 1
ATOM 652 C CA . GLN A 1 89 ? 5.93 -18 -10.32 1 98.94 89 GLN A CA 1
ATOM 653 C C . GLN A 1 89 ? 5.191 -18.469 -9.07 1 98.94 89 GLN A C 1
ATOM 655 O O . GLN A 1 89 ? 5.816 -18.922 -8.109 1 98.94 89 GLN A O 1
ATOM 660 N N . VAL A 1 90 ? 3.906 -18.297 -9.078 1 98.94 90 VAL A N 1
ATOM 661 C CA . VAL A 1 90 ? 3.068 -18.641 -7.934 1 98.94 90 VAL A CA 1
ATOM 662 C C . VAL A 1 90 ? 2.289 -19.922 -8.219 1 98.94 90 VAL A C 1
ATOM 664 O O . VAL A 1 90 ? 1.673 -20.062 -9.281 1 98.94 90 VAL A O 1
ATOM 667 N N . THR A 1 91 ? 2.355 -20.859 -7.281 1 98.94 91 THR A N 1
ATOM 668 C CA . THR A 1 91 ? 1.679 -22.141 -7.43 1 98.94 91 THR A CA 1
ATOM 669 C C . THR A 1 91 ? 0.717 -22.375 -6.27 1 98.94 91 THR A C 1
ATOM 671 O O . THR A 1 91 ? 1.09 -22.219 -5.105 1 98.94 91 THR A O 1
ATOM 674 N N . ASN A 1 92 ? -0.514 -22.656 -6.582 1 98.94 92 ASN A N 1
ATOM 675 C CA . ASN A 1 92 ? -1.445 -23.203 -5.609 1 98.94 92 ASN A CA 1
ATOM 676 C C . ASN A 1 92 ? -1.33 -24.719 -5.527 1 98.94 92 ASN A C 1
ATOM 678 O O . ASN A 1 92 ? -1.843 -25.438 -6.391 1 98.94 92 ASN A O 1
ATOM 682 N N . PRO A 1 93 ? -0.731 -25.203 -4.477 1 98.75 93 PRO A N 1
ATOM 683 C CA . PRO A 1 93 ? -0.514 -26.656 -4.445 1 98.75 93 PRO A CA 1
ATOM 684 C C . PRO A 1 93 ? -1.81 -27.438 -4.262 1 98.75 93 PRO A C 1
ATOM 686 O O . PRO A 1 93 ? -1.873 -28.625 -4.605 1 98.75 93 PRO A O 1
ATOM 689 N N . ALA A 1 94 ? -2.756 -26.859 -3.768 1 98.38 94 ALA A N 1
ATOM 690 C CA . ALA A 1 94 ? -4.027 -27.547 -3.57 1 98.38 94 ALA A CA 1
ATOM 691 C C . ALA A 1 94 ? -4.66 -27.938 -4.906 1 98.38 94 ALA A C 1
ATOM 693 O O . ALA A 1 94 ? -5.367 -28.938 -5 1 98.38 94 ALA A O 1
ATOM 694 N N . THR A 1 95 ? -4.449 -27.203 -5.934 1 98.62 95 THR A N 1
ATOM 695 C CA . THR A 1 95 ? -5.113 -27.438 -7.211 1 98.62 95 THR A CA 1
ATOM 696 C C . THR A 1 95 ? -4.094 -27.75 -8.297 1 98.62 95 THR A C 1
ATOM 698 O O . THR A 1 95 ? -4.453 -28.25 -9.367 1 98.62 95 THR A O 1
ATOM 701 N N . GLY A 1 96 ? -2.834 -27.375 -8 1 98.69 96 GLY A N 1
ATOM 702 C CA . GLY A 1 96 ? -1.783 -27.531 -9 1 98.69 96 GLY A CA 1
ATOM 703 C C . GLY A 1 96 ? -1.693 -26.359 -9.953 1 98.69 96 GLY A C 1
ATOM 704 O O . GLY A 1 96 ? -0.777 -26.297 -10.773 1 98.69 96 GLY A O 1
ATOM 705 N N . ALA A 1 97 ? -2.592 -25.375 -9.891 1 98.88 97 ALA A N 1
ATOM 706 C CA . ALA A 1 97 ? -2.6 -24.219 -10.781 1 98.88 97 ALA A CA 1
ATOM 707 C C . ALA A 1 97 ? -1.4 -23.312 -10.516 1 98.88 97 ALA A C 1
ATOM 709 O O . ALA A 1 97 ? -0.995 -23.125 -9.367 1 98.88 97 ALA A O 1
ATOM 710 N N . GLN A 1 98 ? -0.842 -22.75 -11.625 1 98.88 98 GLN A N 1
ATOM 711 C CA . GLN A 1 98 ? 0.318 -21.859 -11.555 1 98.88 98 GLN A CA 1
ATOM 712 C C . GLN A 1 98 ? 0.103 -20.594 -12.383 1 98.88 98 GLN A C 1
ATOM 714 O O . GLN A 1 98 ? -0.639 -20.625 -13.367 1 98.88 98 GLN A O 1
ATOM 719 N N . ILE A 1 99 ? 0.804 -19.562 -12.016 1 98.94 99 ILE A N 1
ATOM 720 C CA . ILE A 1 99 ? 0.743 -18.312 -12.766 1 98.94 99 ILE A CA 1
ATOM 721 C C . ILE A 1 99 ? 1.961 -17.453 -12.438 1 98.94 99 ILE A C 1
ATOM 723 O O . ILE A 1 99 ? 2.5 -17.516 -11.336 1 98.94 99 ILE A O 1
ATOM 727 N N . THR A 1 100 ? 2.434 -16.688 -13.391 1 98.94 100 THR A N 1
ATOM 728 C CA . THR A 1 100 ? 3.447 -15.664 -13.125 1 98.94 100 THR A CA 1
ATOM 729 C C . THR A 1 100 ? 2.797 -14.336 -12.742 1 98.94 100 THR A C 1
ATOM 731 O O . THR A 1 100 ? 1.838 -13.906 -13.383 1 98.94 100 THR A O 1
ATOM 734 N N . ALA A 1 101 ? 3.27 -13.75 -11.664 1 98.94 101 ALA A N 1
ATOM 735 C CA . ALA A 1 101 ? 2.797 -12.453 -11.195 1 98.94 101 ALA A CA 1
ATOM 736 C C . ALA A 1 101 ? 3.955 -11.477 -11.031 1 98.94 101 ALA A C 1
ATOM 738 O O . ALA A 1 101 ? 5.07 -11.875 -10.695 1 98.94 101 ALA A O 1
ATOM 739 N N . ARG A 1 102 ? 3.711 -10.242 -11.305 1 98.88 102 ARG A N 1
ATOM 740 C CA . ARG A 1 102 ? 4.711 -9.195 -11.117 1 98.88 102 ARG A CA 1
ATOM 741 C C . ARG A 1 102 ? 4.5 -8.461 -9.797 1 98.88 102 ARG A C 1
ATOM 743 O O . ARG A 1 102 ? 3.375 -8.094 -9.461 1 98.88 102 ARG A O 1
ATOM 750 N N . ILE A 1 103 ? 5.559 -8.203 -9.086 1 98.81 103 ILE A N 1
ATOM 751 C CA . ILE A 1 103 ? 5.512 -7.461 -7.828 1 98.81 103 ILE A CA 1
ATOM 752 C C . ILE A 1 103 ? 5.371 -5.969 -8.109 1 98.81 103 ILE A C 1
ATOM 754 O O . ILE A 1 103 ? 6.254 -5.359 -8.719 1 98.81 103 ILE A O 1
ATOM 758 N N . VAL A 1 104 ? 4.277 -5.395 -7.566 1 98.62 104 VAL A N 1
ATOM 759 C CA . VAL A 1 104 ? 4.051 -3.98 -7.836 1 98.62 104 VAL A CA 1
ATOM 760 C C . VAL A 1 104 ? 3.865 -3.227 -6.523 1 98.62 104 VAL A C 1
ATOM 762 O O . VAL A 1 104 ? 3.758 -1.999 -6.512 1 98.62 104 VAL A O 1
ATOM 765 N N . ASP A 1 105 ? 3.75 -3.98 -5.438 1 98.06 105 ASP A N 1
ATOM 766 C CA . ASP A 1 105 ? 3.412 -3.363 -4.156 1 98.06 105 ASP A CA 1
ATOM 767 C C . ASP A 1 105 ? 4.062 -4.109 -2.998 1 98.06 105 ASP A C 1
ATOM 769 O O . 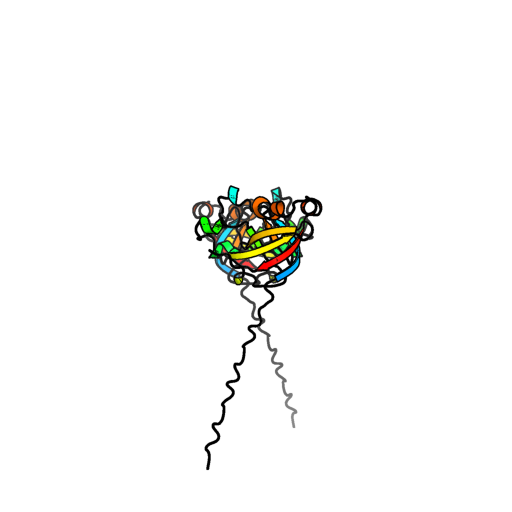ASP A 1 105 ? 4.613 -5.199 -3.184 1 98.06 105 ASP A O 1
ATOM 773 N N . GLN A 1 106 ? 4.055 -3.41 -1.848 1 96.31 106 GLN A N 1
ATOM 774 C CA . GLN A 1 106 ? 4.555 -3.988 -0.604 1 96.31 106 GLN A CA 1
ATOM 775 C C . GLN A 1 106 ? 3.406 -4.309 0.351 1 96.31 106 GLN A C 1
ATOM 777 O O . GLN A 1 106 ? 2.453 -3.535 0.467 1 96.31 106 GLN A O 1
ATOM 782 N N . CYS A 1 107 ? 3.537 -5.426 1.068 1 96.25 107 CYS A N 1
ATOM 783 C CA . CYS A 1 107 ? 2.582 -5.82 2.098 1 96.25 107 CYS A CA 1
ATOM 784 C C . CYS A 1 107 ? 3.285 -6.074 3.426 1 96.25 107 CYS A C 1
ATOM 786 O O . CYS A 1 107 ? 4.492 -5.855 3.545 1 96.25 107 CYS A O 1
ATOM 788 N N . ALA A 1 108 ? 2.48 -6.461 4.43 1 93.56 108 ALA A N 1
ATOM 789 C CA . ALA A 1 108 ? 3.082 -6.746 5.73 1 93.56 108 ALA A CA 1
ATOM 790 C C . ALA A 1 108 ? 2.461 -7.988 6.363 1 93.56 108 ALA A C 1
ATOM 792 O O . ALA A 1 108 ? 2.512 -8.164 7.582 1 93.56 108 ALA A O 1
ATOM 793 N N . ASN A 1 109 ? 1.884 -8.844 5.555 1 92.44 109 ASN A N 1
ATOM 794 C CA . ASN A 1 109 ? 1.215 -10.023 6.09 1 92.44 109 ASN A CA 1
ATOM 795 C C . ASN A 1 109 ? 2.141 -11.234 6.098 1 92.44 109 ASN A C 1
ATOM 797 O O . ASN A 1 109 ? 1.715 -12.344 6.434 1 92.44 109 ASN A O 1
ATOM 801 N N . GLY A 1 110 ? 3.361 -11.07 5.633 1 95 110 GLY A N 1
ATOM 802 C CA . GLY A 1 110 ? 4.344 -12.141 5.684 1 95 110 GLY A CA 1
ATOM 803 C C . GLY A 1 110 ? 4.32 -13.023 4.453 1 95 110 GLY A C 1
ATOM 804 O O . GLY A 1 110 ? 4.969 -14.078 4.426 1 95 110 GLY A O 1
ATOM 805 N N . GLY A 1 111 ? 3.613 -12.625 3.406 1 97.94 111 GLY A N 1
ATOM 806 C CA . GLY A 1 111 ? 3.471 -13.422 2.197 1 97.94 111 GLY A CA 1
ATOM 807 C C . GLY A 1 111 ? 3.215 -12.586 0.959 1 97.94 111 GLY A C 1
ATOM 808 O O . GLY A 1 111 ? 4.074 -11.805 0.543 1 97.94 111 GLY A O 1
ATOM 809 N N . LEU A 1 112 ? 2.027 -12.859 0.358 1 98.62 112 LEU A N 1
ATOM 810 C CA . LEU A 1 112 ? 1.641 -12.156 -0.86 1 98.62 112 LEU A CA 1
ATOM 811 C C . LEU A 1 112 ? 0.242 -11.562 -0.725 1 98.62 112 LEU A C 1
ATOM 813 O O . LEU A 1 112 ? -0.592 -12.094 0.013 1 98.62 112 LEU A O 1
ATOM 817 N N . ASP A 1 113 ? -0 -10.453 -1.416 1 98.5 113 ASP A N 1
ATOM 818 C CA . ASP A 1 113 ? -1.339 -9.953 -1.711 1 98.5 113 ASP A CA 1
ATOM 819 C C . ASP A 1 113 ? -1.603 -9.945 -3.215 1 98.5 113 ASP A C 1
ATOM 821 O O . ASP A 1 113 ? -1.183 -9.023 -3.92 1 98.5 113 ASP A O 1
ATOM 825 N N . LEU A 1 114 ? -2.344 -10.984 -3.6 1 98.88 114 LEU A N 1
ATOM 826 C CA . LEU A 1 114 ? -2.551 -11.219 -5.023 1 98.88 114 LEU A CA 1
ATOM 827 C C . LEU A 1 114 ? -3.707 -10.383 -5.555 1 98.88 114 LEU A C 1
ATOM 829 O O . LEU A 1 114 ? -4.766 -10.297 -4.922 1 98.88 114 LEU A O 1
ATOM 833 N N . ASP A 1 115 ? -3.492 -9.719 -6.695 1 98.81 115 ASP A N 1
ATOM 834 C CA . ASP A 1 115 ? -4.664 -9.086 -7.289 1 98.81 115 ASP A CA 1
ATOM 835 C C . ASP A 1 115 ? -5.777 -10.109 -7.523 1 98.81 115 ASP A C 1
ATOM 837 O O . ASP A 1 115 ? -5.527 -11.203 -8.031 1 98.81 115 ASP A O 1
ATOM 841 N N . TRP A 1 116 ? -6.898 -9.656 -7.234 1 98.44 116 TRP A N 1
ATOM 842 C CA . TRP A 1 116 ? -8.07 -10.523 -7.32 1 98.44 116 TRP A CA 1
ATOM 843 C C . TRP A 1 116 ? -8.266 -11.031 -8.742 1 98.44 116 TRP A C 1
ATOM 845 O O . TRP A 1 116 ? -8.281 -12.242 -8.977 1 98.44 116 TRP A O 1
ATOM 855 N N . ASP A 1 117 ? -8.352 -10.141 -9.719 1 98.12 117 ASP A N 1
ATOM 856 C CA . ASP A 1 117 ? -8.781 -10.453 -11.078 1 98.12 117 ASP A CA 1
ATOM 857 C C . ASP A 1 117 ? -7.676 -11.164 -11.852 1 98.12 117 ASP A C 1
ATOM 859 O O . ASP A 1 117 ? -7.945 -12.109 -12.602 1 98.12 117 ASP A O 1
ATOM 863 N N . THR A 1 118 ? -6.508 -10.789 -11.609 1 98.81 118 THR A N 1
ATOM 864 C CA . THR A 1 118 ? -5.477 -11.188 -12.562 1 98.81 118 THR A CA 1
ATOM 865 C C . THR A 1 118 ? -4.633 -12.328 -12.008 1 98.81 118 THR A C 1
ATOM 867 O O . THR A 1 118 ? -3.895 -12.977 -12.742 1 98.81 118 THR A O 1
ATOM 870 N N . VAL A 1 119 ? -4.727 -12.602 -10.688 1 98.94 119 VAL A N 1
ATOM 871 C CA . VAL A 1 119 ? -3.848 -13.641 -10.164 1 98.94 119 VAL A CA 1
ATOM 872 C C . VAL A 1 119 ? -4.645 -14.586 -9.273 1 98.94 119 VAL A C 1
ATOM 874 O O . VAL A 1 119 ? -4.719 -15.789 -9.539 1 98.94 119 VAL A O 1
ATOM 877 N N . PHE A 1 120 ? -5.305 -14.102 -8.227 1 98.94 120 PHE A N 1
ATOM 878 C CA . PHE A 1 120 ? -5.906 -14.93 -7.188 1 98.94 120 PHE A CA 1
ATOM 879 C C . PHE A 1 120 ? -6.934 -15.891 -7.785 1 98.94 120 PHE A C 1
ATOM 881 O O . PHE A 1 120 ? -6.848 -17.109 -7.582 1 98.94 120 PHE A O 1
ATOM 888 N N . THR A 1 121 ? -7.879 -15.375 -8.555 1 98.81 121 THR A N 1
ATOM 889 C CA . THR A 1 121 ? -8.969 -16.188 -9.07 1 98.81 121 THR A CA 1
ATOM 890 C C . THR A 1 121 ? -8.445 -17.203 -10.094 1 98.81 121 THR A C 1
ATOM 892 O O . THR A 1 121 ? -9.078 -18.234 -10.344 1 98.81 121 THR A O 1
ATOM 895 N N . LYS A 1 122 ? -7.277 -16.938 -10.719 1 98.88 122 LYS A N 1
ATOM 896 C CA . LYS A 1 122 ? -6.73 -17.812 -11.758 1 98.88 122 LYS A CA 1
ATOM 897 C C . LYS A 1 122 ? -6.141 -19.078 -11.148 1 98.88 122 LYS A C 1
ATOM 899 O O . LYS A 1 122 ? -6.102 -20.125 -11.797 1 98.88 122 LYS A O 1
ATOM 904 N N . ILE A 1 123 ? -5.762 -18.938 -9.867 1 98.88 123 ILE A N 1
ATOM 905 C CA . ILE A 1 123 ? -5.113 -20.125 -9.297 1 98.88 123 ILE A CA 1
ATOM 906 C C . ILE A 1 123 ? -6.004 -20.734 -8.219 1 98.88 123 ILE A C 1
ATOM 908 O O . ILE A 1 123 ? -5.758 -21.844 -7.762 1 98.88 123 ILE A O 1
ATOM 912 N N . ASP A 1 124 ? -7.004 -19.984 -7.781 1 98.88 124 ASP A N 1
ATOM 913 C CA . ASP A 1 124 ? -8.016 -20.531 -6.883 1 98.88 124 ASP A CA 1
ATOM 914 C C . ASP A 1 124 ? -9.102 -21.281 -7.66 1 98.88 124 ASP A C 1
ATOM 916 O O . ASP A 1 124 ? -10.289 -20.984 -7.504 1 98.88 124 ASP A O 1
ATOM 920 N N . THR A 1 125 ? -8.727 -22.328 -8.352 1 98.69 125 THR A N 1
ATOM 921 C CA . THR A 1 125 ? -9.617 -22.953 -9.328 1 98.69 125 THR A CA 1
ATOM 922 C C . THR A 1 125 ? -10.695 -23.766 -8.633 1 98.69 125 THR A C 1
ATOM 924 O O . THR A 1 125 ? -11.711 -24.109 -9.242 1 98.69 125 THR A O 1
ATOM 927 N N . ASN A 1 126 ? -10.523 -24.109 -7.344 1 98.56 126 ASN A N 1
ATOM 928 C CA . ASN A 1 126 ? -11.539 -24.891 -6.641 1 98.56 126 ASN A CA 1
ATOM 929 C C . ASN A 1 126 ? -12.367 -24.016 -5.699 1 98.56 126 ASN A C 1
ATOM 931 O O . ASN A 1 126 ? -13.266 -24.516 -5.02 1 98.56 126 ASN A O 1
ATOM 935 N N . GLY A 1 127 ? -12.055 -22.719 -5.535 1 98.38 127 GLY A N 1
ATOM 936 C CA . GLY A 1 127 ? -12.844 -21.734 -4.809 1 98.38 127 GLY A CA 1
ATOM 937 C C . GLY A 1 127 ? -12.625 -21.781 -3.309 1 98.38 127 GLY A C 1
ATOM 938 O O . GLY A 1 127 ? -13.219 -21 -2.562 1 98.38 127 GLY A O 1
ATOM 939 N N . ILE A 1 128 ? -11.789 -22.672 -2.832 1 98.31 128 ILE A N 1
ATOM 940 C CA . ILE A 1 128 ? -11.594 -22.875 -1.4 1 98.31 128 ILE A CA 1
ATOM 941 C C . ILE A 1 128 ? -10.883 -21.656 -0.807 1 98.31 128 ILE A C 1
ATOM 943 O O . ILE A 1 128 ? -11.172 -21.25 0.32 1 98.31 128 ILE A O 1
ATOM 947 N N . GLY A 1 129 ? -9.93 -21.172 -1.573 1 98.25 129 GLY A N 1
ATOM 948 C CA . GLY A 1 129 ? -9.227 -19.984 -1.096 1 98.25 129 GLY A CA 1
ATOM 949 C C . GLY A 1 129 ? -10.156 -18.812 -0.841 1 98.25 129 GLY A C 1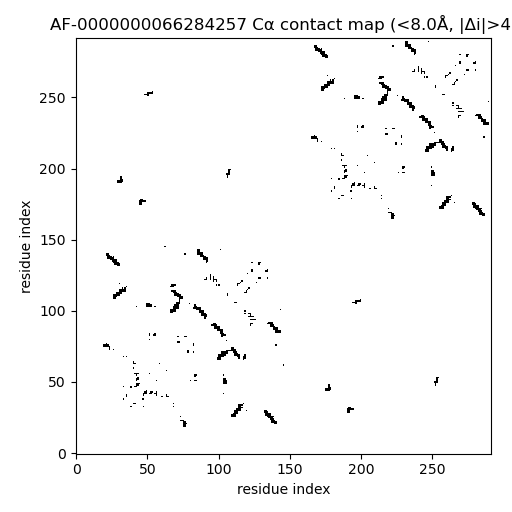
ATOM 950 O O . GLY A 1 129 ? -10.008 -18.109 0.16 1 98.25 129 GLY A O 1
ATOM 951 N N . TYR A 1 130 ? -11.055 -18.531 -1.819 1 97.12 130 TYR A N 1
ATOM 952 C CA . TYR A 1 130 ? -12.023 -17.453 -1.639 1 97.12 130 TYR A CA 1
ATOM 953 C C . TYR A 1 130 ? -12.844 -17.672 -0.376 1 97.12 130 TYR A C 1
ATOM 955 O O . TYR A 1 130 ? -13.078 -16.734 0.393 1 97.12 130 TYR A O 1
ATOM 963 N N . GLN A 1 131 ? -13.273 -18.891 -0.083 1 96.56 131 GLN A N 1
ATOM 964 C CA . GLN A 1 131 ? -14.086 -19.219 1.087 1 96.56 131 GLN A CA 1
ATOM 965 C C . GLN A 1 131 ? -13.297 -19 2.377 1 96.56 131 GLN A C 1
ATOM 967 O O . GLN A 1 131 ? -13.859 -18.562 3.381 1 96.56 131 GLN A O 1
ATOM 972 N N . GLN A 1 132 ? -12.016 -19.266 2.316 1 96.88 132 GLN A N 1
ATOM 973 C CA . GLN A 1 132 ? -11.148 -19.172 3.486 1 96.88 132 GLN A CA 1
ATOM 974 C C . GLN A 1 132 ? -10.578 -17.766 3.633 1 96.88 132 GLN A C 1
ATOM 976 O O . GLN A 1 132 ? -10.047 -17.406 4.688 1 96.88 132 GLN A O 1
ATOM 981 N N . GLY A 1 133 ? -10.578 -16.984 2.576 1 95.44 133 GLY A N 1
ATOM 982 C CA . GLY A 1 133 ? -10.031 -15.641 2.578 1 95.44 133 GLY A CA 1
ATOM 983 C C . GLY A 1 133 ? -8.562 -15.586 2.199 1 95.44 133 GLY A C 1
ATOM 984 O O . GLY A 1 133 ? -7.957 -14.516 2.182 1 95.44 133 GLY A O 1
ATOM 985 N N . HIS A 1 134 ? -8.008 -16.719 1.984 1 98.12 134 HIS A N 1
ATOM 986 C CA . HIS A 1 134 ? -6.609 -16.781 1.587 1 98.12 134 HIS A CA 1
ATOM 987 C C . HIS A 1 134 ? -6.27 -18.141 0.971 1 98.12 134 HIS A C 1
ATOM 989 O O . HIS A 1 134 ? -7.051 -19.078 1.076 1 98.12 134 HIS A O 1
ATOM 995 N N . LEU A 1 135 ? -5.125 -18.172 0.313 1 98.75 135 LEU A N 1
ATOM 996 C CA . LEU A 1 135 ? -4.465 -19.391 -0.151 1 98.75 135 LEU A CA 1
ATOM 997 C C . LEU A 1 135 ? -3.176 -19.641 0.625 1 98.75 135 LEU A C 1
ATOM 999 O O . LEU A 1 135 ? -2.65 -18.734 1.27 1 98.75 135 LEU A O 1
ATOM 1003 N N . ASN A 1 136 ? -2.766 -20.906 0.651 1 98.75 136 ASN A N 1
ATOM 1004 C CA . ASN A 1 136 ? -1.372 -21.25 0.917 1 98.75 136 ASN A CA 1
ATOM 1005 C C . ASN A 1 136 ? -0.635 -21.641 -0.362 1 98.75 136 ASN A C 1
ATOM 1007 O O . ASN A 1 136 ? -0.965 -22.641 -0.996 1 98.75 136 ASN A O 1
ATOM 1011 N N . VAL A 1 137 ? 0.356 -20.828 -0.701 1 98.94 137 VAL A N 1
ATOM 1012 C CA . VAL A 1 137 ? 0.962 -21 -2.018 1 98.94 137 VAL A CA 1
ATOM 1013 C C . VAL A 1 137 ? 2.457 -21.266 -1.868 1 98.94 137 VAL A C 1
ATOM 1015 O O . VAL A 1 137 ? 3.027 -21.062 -0.794 1 98.94 137 VAL A O 1
ATOM 1018 N N . ASN A 1 138 ? 3.018 -21.766 -2.898 1 98.88 138 ASN A N 1
ATOM 1019 C CA . ASN A 1 138 ? 4.453 -21.734 -3.148 1 98.88 138 ASN A CA 1
ATOM 1020 C C . ASN A 1 138 ? 4.816 -20.625 -4.133 1 98.88 138 ASN A C 1
ATOM 1022 O O . ASN A 1 138 ? 4.012 -20.266 -4.996 1 98.88 138 ASN A O 1
ATOM 1026 N N . TYR A 1 139 ? 6.027 -20.031 -3.957 1 98.88 139 TYR A N 1
ATOM 1027 C CA . TYR A 1 139 ? 6.48 -19.109 -4.988 1 98.88 139 TYR A CA 1
ATOM 1028 C C . TYR A 1 139 ? 7.973 -19.266 -5.246 1 98.88 139 TYR A C 1
ATOM 1030 O O . TYR A 1 139 ? 8.711 -19.75 -4.387 1 98.88 139 TYR A O 1
ATOM 1038 N N . GLN A 1 140 ? 8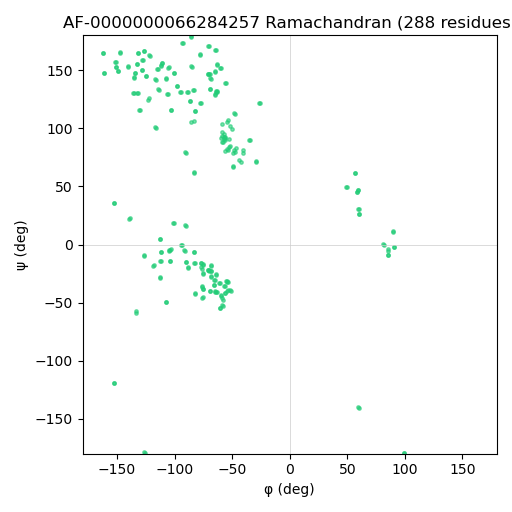.336 -18.922 -6.441 1 98.56 140 GLN A N 1
ATOM 1039 C CA . GLN A 1 140 ? 9.727 -18.812 -6.879 1 98.56 140 GLN A CA 1
ATOM 1040 C C . GLN A 1 140 ? 9.945 -17.547 -7.703 1 98.56 140 GLN A C 1
ATOM 1042 O O . GLN A 1 140 ? 9.141 -17.219 -8.586 1 98.56 140 GLN A O 1
ATOM 1047 N N . PHE A 1 141 ? 11.039 -16.766 -7.309 1 98.75 141 PHE A N 1
ATOM 1048 C CA . PHE A 1 141 ? 11.43 -15.664 -8.18 1 98.75 141 PHE A CA 1
ATOM 1049 C C . PHE A 1 141 ? 11.898 -16.188 -9.531 1 98.75 141 PHE A C 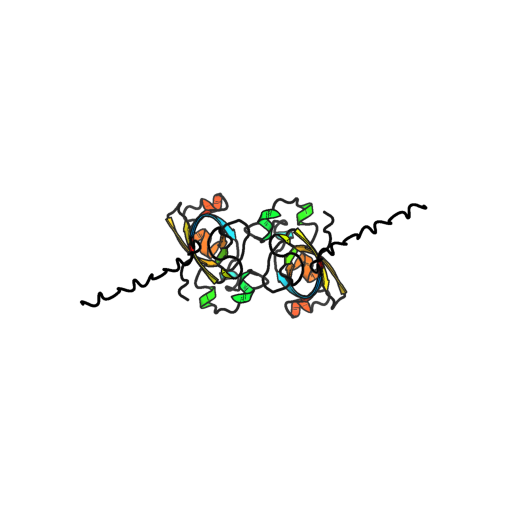1
ATOM 1051 O O . PHE A 1 141 ? 12.711 -17.109 -9.602 1 98.75 141 PHE A O 1
ATOM 1058 N N . VAL A 1 142 ? 11.344 -15.562 -10.594 1 98.69 142 VAL A N 1
ATOM 1059 C CA . VAL A 1 142 ? 11.711 -15.977 -11.945 1 98.69 142 VAL A CA 1
ATOM 1060 C C . VAL A 1 142 ? 12.055 -14.75 -12.789 1 98.69 142 VAL A C 1
ATOM 1062 O O . VAL A 1 142 ? 11.758 -13.617 -12.398 1 98.69 142 VAL A O 1
ATOM 1065 N N . ASP A 1 143 ? 12.719 -15.047 -13.953 1 97.69 143 ASP A N 1
ATOM 1066 C CA . ASP A 1 143 ? 12.945 -13.977 -14.922 1 97.69 143 ASP A CA 1
ATOM 1067 C C . ASP A 1 143 ? 11.641 -13.539 -15.57 1 97.69 143 ASP A C 1
ATOM 1069 O O . ASP A 1 143 ? 10.859 -14.375 -16.031 1 97.69 143 ASP A O 1
ATOM 1073 N N . CYS A 1 144 ? 11.469 -12.172 -15.641 1 98.44 144 CYS A N 1
ATOM 1074 C CA . CYS A 1 144 ? 10.234 -11.648 -16.203 1 98.44 144 CYS A CA 1
ATOM 1075 C C . CYS A 1 144 ? 10.234 -11.758 -17.734 1 98.44 144 CYS A C 1
ATOM 1077 O O . CYS A 1 144 ? 9.188 -11.656 -18.359 1 98.44 144 CYS A O 1
ATOM 1079 N N . ARG A 1 145 ? 11.359 -11.867 -18.297 1 97.12 145 ARG A N 1
ATOM 1080 C CA . ARG A 1 145 ? 11.523 -11.922 -19.75 1 97.12 145 ARG A CA 1
ATOM 1081 C C . ARG A 1 145 ? 10.969 -10.664 -20.422 1 97.12 145 ARG A C 1
ATOM 1083 O O . ARG A 1 145 ? 10.219 -10.758 -21.391 1 97.12 145 ARG A O 1
ATOM 1090 N N . ASP A 1 146 ? 11.297 -9.516 -19.922 1 95.31 146 ASP A N 1
ATOM 1091 C CA . ASP A 1 146 ? 10.836 -8.227 -20.422 1 95.31 146 ASP A CA 1
ATOM 1092 C C . ASP A 1 146 ? 11.625 -7.809 -21.656 1 95.31 146 ASP A C 1
ATOM 1094 O O . ASP A 1 146 ? 12.781 -8.188 -21.812 1 95.31 146 ASP A O 1
ATOM 1098 N N . MET B 1 1 ? 45.625 21.656 58.969 1 36.97 1 MET B N 1
ATOM 1099 C CA . MET B 1 1 ? 45.594 21.172 57.594 1 36.97 1 MET B CA 1
ATOM 1100 C C . MET B 1 1 ? 44.156 20.922 57.125 1 36.97 1 MET B C 1
ATOM 1102 O O . MET B 1 1 ? 43.469 20.094 57.688 1 36.97 1 MET B O 1
ATOM 1106 N N . ALA B 1 2 ? 43.469 22.016 56.625 1 48.25 2 ALA B N 1
ATOM 1107 C CA . ALA B 1 2 ? 42.094 22.203 56.156 1 48.25 2 ALA B CA 1
ATOM 1108 C C . ALA B 1 2 ? 41.781 21.281 55 1 48.25 2 ALA B C 1
ATOM 1110 O O . ALA B 1 2 ? 42.562 21.219 54.031 1 48.25 2 ALA B O 1
ATOM 1111 N N . ALA B 1 3 ? 41.156 20.125 55.188 1 45.25 3 ALA B N 1
ATOM 1112 C CA . ALA B 1 3 ? 40.688 19.156 54.188 1 45.25 3 ALA B CA 1
ATOM 1113 C C . ALA B 1 3 ? 39.812 19.828 53.125 1 45.25 3 ALA B C 1
ATOM 1115 O O . ALA B 1 3 ? 38.812 20.484 53.438 1 45.25 3 ALA B O 1
ATOM 1116 N N . ARG B 1 4 ? 40.438 20.312 52 1 52 4 ARG B N 1
ATOM 1117 C CA . ARG B 1 4 ? 39.75 20.828 50.844 1 52 4 ARG B CA 1
ATOM 1118 C C . ARG B 1 4 ? 38.719 19.844 50.344 1 52 4 ARG B C 1
ATOM 1120 O O . ARG B 1 4 ? 39.031 18.672 50.062 1 52 4 ARG B O 1
ATOM 1127 N N . PRO B 1 5 ? 37.438 20.031 50.625 1 48.09 5 PRO B N 1
ATOM 1128 C CA . PRO B 1 5 ? 36.438 19.125 50.062 1 48.09 5 PRO B CA 1
ATOM 1129 C C . PRO B 1 5 ? 36.531 19.031 48.531 1 48.09 5 PRO B C 1
ATOM 1131 O O . PRO B 1 5 ? 36.844 20.016 47.875 1 48.09 5 PRO B O 1
ATOM 1134 N N . MET B 1 6 ? 37.062 17.922 47.938 1 45.59 6 MET B N 1
ATOM 1135 C CA . MET B 1 6 ? 37.062 17.641 46.5 1 45.59 6 MET B CA 1
ATOM 1136 C C . MET B 1 6 ? 35.625 17.641 45.969 1 45.59 6 MET B C 1
ATOM 1138 O O . MET B 1 6 ? 34.75 16.922 46.469 1 45.59 6 MET B O 1
ATOM 1142 N N . LEU B 1 7 ? 35.125 18.734 45.438 1 43.81 7 LEU B N 1
ATOM 1143 C CA . LEU B 1 7 ? 33.875 18.828 44.719 1 43.81 7 LEU B CA 1
ATOM 1144 C C . LEU B 1 7 ? 33.875 17.891 43.5 1 43.81 7 LEU B C 1
ATOM 1146 O O . LEU B 1 7 ? 34.719 18.031 42.594 1 43.81 7 LEU B O 1
ATOM 1150 N N . VAL B 1 8 ? 33.469 16.656 43.656 1 47.69 8 VAL B N 1
ATOM 1151 C CA . VAL B 1 8 ? 33.219 15.758 42.531 1 47.69 8 VAL B CA 1
ATOM 1152 C C . VAL B 1 8 ? 32.219 16.375 41.594 1 47.69 8 VAL B C 1
ATOM 1154 O O . VAL B 1 8 ? 31.062 16.625 41.969 1 47.69 8 VAL B O 1
ATOM 1157 N N . VAL B 1 9 ? 32.625 17.094 40.562 1 47.53 9 VAL B N 1
ATOM 1158 C CA . VAL B 1 9 ? 31.766 17.547 39.469 1 47.53 9 VAL B CA 1
ATOM 1159 C C . VAL B 1 9 ? 31.141 16.328 38.75 1 47.53 9 VAL B C 1
ATOM 1161 O O . VAL B 1 9 ? 31.844 15.492 38.219 1 47.53 9 VAL B O 1
ATOM 1164 N N . ALA B 1 10 ? 29.969 15.883 39.156 1 44.03 10 ALA B N 1
ATOM 1165 C CA . ALA B 1 10 ? 29.172 14.906 38.406 1 44.03 10 ALA B CA 1
ATOM 1166 C C . ALA B 1 10 ? 28.906 15.398 37 1 44.03 10 ALA B C 1
ATOM 1168 O O . ALA B 1 10 ? 28.25 16.422 36.812 1 44.03 10 ALA B O 1
ATOM 1169 N N . LEU B 1 11 ? 29.766 15.086 36.062 1 43.53 11 LEU B N 1
ATOM 1170 C CA . LEU B 1 11 ? 29.484 15.266 34.656 1 43.53 11 LEU B CA 1
ATOM 1171 C C . LEU B 1 11 ? 28.172 14.57 34.25 1 43.53 11 LEU B C 1
ATOM 1173 O O . LEU B 1 11 ? 28.078 13.344 34.312 1 43.53 11 LEU B O 1
ATOM 1177 N N . LEU B 1 12 ? 27.078 15.211 34.5 1 39.94 12 LEU B N 1
ATOM 1178 C CA . LEU B 1 12 ? 25.844 14.719 33.906 1 39.94 12 LEU B CA 1
ATOM 1179 C C . LEU B 1 12 ? 26 14.586 32.375 1 39.94 12 LEU B C 1
ATOM 1181 O O . LEU B 1 12 ? 26.203 15.578 31.688 1 39.94 12 LEU B O 1
ATOM 1185 N N . CYS B 1 13 ? 26.562 13.539 31.875 1 38.66 13 CYS B N 1
ATOM 1186 C CA . CYS B 1 13 ? 26.5 13.219 30.453 1 38.66 13 CYS B CA 1
ATOM 1187 C C . CYS B 1 13 ? 25.062 13.297 29.938 1 38.66 13 CYS B C 1
ATOM 1189 O O . CYS B 1 13 ? 24.234 12.453 30.281 1 38.66 13 CYS B O 1
ATOM 1191 N N . ALA B 1 14 ? 24.531 14.484 29.672 1 40.16 14 ALA B N 1
ATOM 1192 C CA . ALA B 1 14 ? 23.281 14.586 28.891 1 40.16 14 ALA B CA 1
ATOM 1193 C C . ALA B 1 14 ? 23.344 13.703 27.656 1 40.16 14 ALA B C 1
ATOM 1195 O O . ALA B 1 14 ? 24.172 13.922 26.766 1 40.16 14 ALA B O 1
ATOM 1196 N N . ALA B 1 15 ? 23.094 12.5 27.688 1 38.5 15 ALA B N 1
ATOM 1197 C CA . ALA B 1 15 ? 22.812 11.727 26.484 1 38.5 15 ALA B CA 1
ATOM 1198 C C . ALA B 1 15 ? 21.938 12.508 25.516 1 38.5 15 ALA B C 1
ATOM 1200 O O . ALA B 1 15 ? 20.766 12.766 25.797 1 38.5 15 ALA B O 1
ATOM 1201 N N . ALA B 1 16 ? 22.5 13.453 24.75 1 37.28 16 ALA B N 1
ATOM 1202 C CA . ALA B 1 16 ? 21.766 13.922 23.562 1 37.28 16 ALA B CA 1
ATOM 1203 C C . ALA B 1 16 ? 21.125 12.758 22.812 1 37.28 16 ALA B C 1
ATOM 1205 O O . ALA B 1 16 ? 21.828 11.961 22.188 1 37.28 16 ALA B O 1
ATOM 1206 N N . ALA B 1 17 ? 20.141 12.133 23.281 1 39.88 17 ALA B N 1
ATOM 1207 C CA . ALA B 1 17 ? 19.328 11.281 22.406 1 39.88 17 ALA B CA 1
ATOM 1208 C C . ALA B 1 17 ? 19.25 11.883 21 1 39.88 17 ALA B C 1
ATOM 1210 O O . ALA B 1 17 ? 18.859 13.039 20.844 1 39.88 17 ALA B O 1
ATOM 1211 N N . ALA B 1 18 ? 20.062 11.625 20.125 1 39.22 18 ALA B N 1
ATOM 1212 C CA . ALA B 1 18 ? 19.891 11.977 18.719 1 39.22 18 ALA B CA 1
ATOM 1213 C C . ALA B 1 18 ? 18.406 12.023 18.359 1 39.22 18 ALA B C 1
ATOM 1215 O O . ALA B 1 18 ? 17.75 10.984 18.266 1 39.22 18 ALA B O 1
ATOM 1216 N N . ALA B 1 19 ? 17.625 12.992 18.781 1 45.78 19 ALA B N 1
ATOM 1217 C CA . ALA B 1 19 ? 16.219 13.219 18.422 1 45.78 19 ALA B CA 1
ATOM 1218 C C . ALA B 1 19 ? 16.031 13.172 16.906 1 45.78 19 ALA B C 1
ATOM 1220 O O . ALA B 1 19 ? 16.484 14.07 16.188 1 45.78 19 ALA B O 1
ATOM 1221 N N . THR B 1 20 ? 16.219 11.922 16.141 1 51.47 20 THR B N 1
ATOM 1222 C CA . THR B 1 20 ? 15.797 11.898 14.75 1 51.47 20 THR B CA 1
ATOM 1223 C C . THR B 1 20 ? 14.688 12.922 14.508 1 51.47 20 THR B C 1
ATOM 1225 O O . THR B 1 20 ? 13.883 13.203 15.406 1 51.47 20 THR B O 1
ATOM 1228 N N . ALA B 1 21 ? 15 13.828 13.562 1 66.19 21 ALA B N 1
ATOM 1229 C CA . ALA B 1 21 ? 14.062 14.906 13.25 1 66.19 21 ALA B CA 1
ATOM 1230 C C . ALA B 1 21 ? 12.656 14.359 13.039 1 66.19 21 ALA B C 1
ATOM 1232 O O . ALA B 1 21 ? 12.445 13.477 12.203 1 66.19 21 ALA B O 1
ATOM 1233 N N . GLN B 1 22 ? 11.773 14.656 13.859 1 89.88 22 GLN B N 1
ATOM 1234 C CA . GLN B 1 22 ? 10.391 14.203 13.922 1 89.88 22 GLN B CA 1
ATOM 1235 C C . GLN B 1 22 ? 9.469 15.133 13.133 1 89.88 22 GLN B C 1
ATOM 1237 O O . GLN B 1 22 ? 8.258 15.164 13.359 1 89.88 22 GLN B O 1
ATOM 1242 N N . GLN B 1 23 ? 10.219 15.969 12.258 1 97.38 23 GLN B N 1
ATOM 1243 C CA . GLN B 1 23 ? 9.469 16.922 11.445 1 97.38 23 GLN B CA 1
ATOM 1244 C C . GLN B 1 23 ? 10.188 17.219 10.133 1 97.38 23 GLN B C 1
ATOM 1246 O O . GLN B 1 23 ? 11.375 16.938 9.992 1 97.38 23 GLN B O 1
ATOM 1251 N N . ALA B 1 24 ? 9.461 17.656 9.148 1 98.56 24 ALA B N 1
ATOM 1252 C CA . ALA B 1 24 ? 10.016 18.109 7.871 1 98.56 24 ALA B CA 1
ATOM 1253 C C . ALA B 1 24 ? 9.133 19.172 7.234 1 98.56 24 ALA B C 1
ATOM 1255 O O . ALA B 1 24 ? 7.941 19.266 7.543 1 98.56 24 ALA B O 1
ATOM 1256 N N . THR B 1 25 ? 9.773 20.078 6.395 1 98.44 25 THR B N 1
ATOM 1257 C CA . THR B 1 25 ? 9.086 21.172 5.711 1 98.44 25 THR B CA 1
ATOM 1258 C C . THR B 1 25 ? 9.117 20.969 4.199 1 98.44 25 THR B C 1
ATOM 1260 O O . THR B 1 25 ? 10.031 20.344 3.67 1 98.44 25 THR B O 1
ATOM 1263 N N . ASN B 1 26 ? 8.078 21.5 3.531 1 98.38 26 ASN B N 1
ATOM 1264 C CA . ASN B 1 26 ? 7.992 21.516 2.074 1 98.38 26 ASN B CA 1
ATOM 1265 C C . ASN B 1 26 ? 8.055 20.109 1.489 1 98.38 26 ASN B C 1
ATOM 1267 O O . ASN B 1 26 ? 8.773 19.875 0.515 1 98.38 26 ASN B O 1
ATOM 1271 N N . VAL B 1 27 ? 7.293 19.172 2.086 1 98.69 27 VAL B N 1
ATOM 1272 C CA . VAL B 1 27 ? 7.281 17.781 1.677 1 98.69 27 VAL B CA 1
ATOM 1273 C C . VAL B 1 27 ? 6.129 17.531 0.704 1 98.69 27 VAL B C 1
ATOM 1275 O O . VAL B 1 27 ? 4.992 17.938 0.962 1 98.69 27 VAL B O 1
ATOM 1278 N N . ARG B 1 28 ? 6.406 16.875 -0.433 1 97.75 28 ARG B N 1
ATOM 1279 C CA . ARG B 1 28 ? 5.379 16.531 -1.41 1 97.75 28 ARG B CA 1
ATOM 1280 C C . ARG B 1 28 ? 4.383 15.539 -0.83 1 97.75 28 ARG B C 1
ATOM 1282 O O . ARG B 1 28 ? 4.777 14.523 -0.252 1 97.75 28 ARG B O 1
ATOM 1289 N N . ALA B 1 29 ? 3.111 15.867 -0.954 1 98.56 29 ALA B N 1
ATOM 1290 C CA . ALA B 1 29 ? 2.037 15 -0.481 1 98.56 29 ALA B CA 1
ATOM 1291 C C . ALA B 1 29 ? 0.978 14.797 -1.561 1 98.56 29 ALA B C 1
ATOM 1293 O O . ALA B 1 29 ? 0.292 15.75 -1.948 1 98.56 29 ALA B O 1
ATOM 1294 N N . THR B 1 30 ? 0.835 13.547 -2.025 1 97.88 30 THR B N 1
ATOM 1295 C CA . THR B 1 30 ? -0.237 13.195 -2.949 1 97.88 30 THR B CA 1
ATOM 1296 C C . THR B 1 30 ? -1.46 12.688 -2.191 1 97.88 30 THR B C 1
ATOM 1298 O O . THR B 1 30 ? -1.466 12.656 -0.959 1 97.88 30 THR B O 1
ATOM 1301 N N . TYR B 1 31 ? -2.514 12.469 -2.91 1 97.94 31 TYR B N 1
ATOM 1302 C CA . TYR B 1 31 ? -3.703 11.922 -2.266 1 97.94 31 TYR B CA 1
ATOM 1303 C C . TYR B 1 31 ? -3.98 10.5 -2.748 1 97.94 31 TYR B C 1
ATOM 1305 O O . TYR B 1 31 ? -3.555 10.117 -3.84 1 97.94 31 TYR B O 1
ATOM 1313 N N . HIS B 1 32 ? -4.625 9.727 -1.961 1 96.81 32 HIS B N 1
ATOM 1314 C CA . HIS B 1 32 ? -5.055 8.352 -2.217 1 96.81 32 HIS B CA 1
ATOM 1315 C C . HIS B 1 32 ? -6.496 8.141 -1.769 1 96.81 32 HIS B C 1
ATOM 1317 O O . HIS B 1 32 ? -6.93 8.703 -0.762 1 96.81 32 HIS B O 1
ATOM 1323 N N . TYR B 1 33 ? -7.227 7.312 -2.547 1 96.12 33 TYR B N 1
ATOM 1324 C CA . TYR B 1 33 ? -8.609 7.008 -2.197 1 96.12 33 TYR B CA 1
ATOM 1325 C C . TYR B 1 33 ? -8.688 5.766 -1.314 1 96.12 33 TYR B C 1
ATOM 1327 O O . TYR B 1 33 ? -9.016 4.676 -1.79 1 96.12 33 TYR B O 1
ATOM 1335 N N . TYR B 1 34 ? -8.406 5.941 -0.042 1 96.62 34 TYR B N 1
ATOM 1336 C CA . TYR B 1 34 ? -8.641 4.852 0.895 1 96.62 34 TYR B CA 1
ATOM 1337 C C . TYR B 1 34 ? -10.125 4.699 1.193 1 96.62 34 TYR B C 1
ATOM 1339 O O . TYR B 1 34 ? -10.602 3.594 1.473 1 96.62 34 TYR B O 1
ATOM 1347 N N . ARG B 1 35 ? -10.844 5.766 1.3 1 95.62 35 ARG B N 1
ATOM 1348 C CA . ARG B 1 35 ? -12.273 5.832 1.58 1 95.62 35 ARG B CA 1
ATOM 1349 C C . ARG B 1 35 ? -12.609 5.113 2.883 1 95.62 35 ARG B C 1
ATOM 1351 O O . ARG B 1 35 ? -13.461 4.215 2.9 1 95.62 35 ARG B O 1
ATOM 1358 N N . PRO B 1 36 ? -12.008 5.629 4 1 97.75 36 PRO B N 1
ATOM 1359 C CA . PRO B 1 36 ? -12.117 4.898 5.266 1 97.75 36 PRO B CA 1
ATOM 1360 C C . PRO B 1 36 ? -13.57 4.711 5.715 1 97.75 36 PRO B C 1
ATOM 1362 O O . PRO B 1 36 ? -13.953 3.623 6.148 1 97.75 36 PRO B O 1
ATOM 1365 N N . ALA B 1 37 ? -14.375 5.711 5.625 1 97.12 37 ALA B N 1
ATOM 1366 C CA . ALA B 1 37 ? -15.766 5.586 6.059 1 97.12 37 ALA B CA 1
ATOM 1367 C C . ALA B 1 37 ? -16.516 4.57 5.211 1 97.12 37 ALA B C 1
ATOM 1369 O O . ALA B 1 37 ? -17.281 3.762 5.734 1 97.12 37 ALA B O 1
ATOM 1370 N N . GLN B 1 38 ? -16.297 4.562 3.947 1 96.44 38 GLN B N 1
ATOM 1371 C CA . GLN B 1 38 ? -16.953 3.635 3.031 1 96.44 38 GLN B CA 1
ATOM 1372 C C . GLN B 1 38 ? -16.469 2.203 3.258 1 96.44 38 GLN B C 1
ATOM 1374 O O . GLN B 1 38 ? -17.203 1.248 2.99 1 96.44 38 GLN B O 1
ATOM 1379 N N . ASN B 1 39 ? -15.305 2.109 3.73 1 96.56 39 ASN B N 1
ATOM 1380 C CA . ASN B 1 39 ? -14.727 0.791 3.969 1 96.56 39 ASN B CA 1
ATOM 1381 C C . ASN B 1 39 ? -14.805 0.405 5.445 1 96.56 39 ASN B C 1
ATOM 1383 O O . ASN B 1 39 ? -14.023 -0.43 5.91 1 96.56 39 ASN B O 1
ATOM 1387 N N . ASN B 1 40 ? -15.664 1.066 6.211 1 97.06 40 ASN B N 1
ATOM 1388 C CA . ASN B 1 40 ? -15.938 0.776 7.617 1 97.06 40 ASN B CA 1
ATOM 1389 C C . ASN B 1 40 ? -14.672 0.91 8.469 1 97.06 40 ASN B C 1
ATOM 1391 O O . ASN B 1 40 ? -14.484 0.159 9.43 1 97.06 40 ASN B O 1
ATOM 1395 N N . TRP B 1 41 ? -13.766 1.69 8.047 1 98.12 41 TRP B N 1
ATOM 1396 C CA . TRP B 1 41 ? -12.492 1.954 8.719 1 98.12 41 TRP B CA 1
ATOM 1397 C C . TRP B 1 41 ? -11.688 0.67 8.883 1 98.12 41 TRP B C 1
ATOM 1399 O O . TRP B 1 41 ? -11 0.487 9.891 1 98.12 41 TRP B O 1
ATOM 1409 N N . ASP B 1 42 ? -11.867 -0.229 7.949 1 97.25 42 ASP B N 1
ATOM 1410 C CA . ASP B 1 42 ? -11.102 -1.471 7.883 1 97.25 42 ASP B CA 1
ATOM 1411 C C . ASP B 1 42 ? -9.797 -1.272 7.117 1 97.25 42 ASP B C 1
ATOM 1413 O O . ASP B 1 42 ? -9.812 -0.904 5.941 1 97.25 42 ASP B O 1
ATOM 1417 N N . LEU B 1 43 ? -8.633 -1.598 7.789 1 97.19 43 LEU B N 1
ATOM 1418 C CA . LEU B 1 43 ? -7.32 -1.413 7.188 1 97.19 43 LEU B CA 1
ATOM 1419 C C . LEU B 1 43 ? -6.961 -2.596 6.293 1 97.19 43 LEU B C 1
ATOM 1421 O O . LEU B 1 43 ? -6.023 -2.514 5.496 1 97.19 43 LEU B O 1
ATOM 1425 N N . GLY B 1 44 ? -7.66 -3.625 6.469 1 92.94 44 GLY B N 1
ATOM 1426 C CA . GLY B 1 44 ? -7.25 -4.902 5.906 1 92.94 44 GLY B CA 1
ATOM 1427 C C . GLY B 1 44 ? -7.703 -5.094 4.473 1 92.94 44 GLY B C 1
ATOM 1428 O O . GLY B 1 44 ? -8.32 -4.207 3.887 1 92.94 44 GLY B O 1
ATOM 1429 N N . ALA B 1 45 ? -7.309 -6.27 3.898 1 86.88 45 ALA B N 1
ATOM 1430 C CA . ALA B 1 45 ? -7.73 -6.734 2.58 1 86.88 45 ALA B CA 1
ATOM 1431 C C . ALA B 1 45 ? -9.195 -7.156 2.594 1 86.88 45 ALA B C 1
ATOM 1433 O O . ALA B 1 45 ? -9.742 -7.508 3.645 1 86.88 45 ALA B O 1
ATOM 1434 N N . PRO B 1 46 ? -9.984 -6.973 1.475 1 89.25 46 PRO B N 1
ATOM 1435 C CA . PRO B 1 46 ? -9.352 -6.727 0.176 1 89.25 46 PRO B CA 1
ATOM 1436 C C . PRO B 1 46 ? -9.453 -5.27 -0.261 1 89.25 46 PRO B C 1
ATOM 1438 O O . PRO B 1 46 ? -8.805 -4.867 -1.232 1 89.25 46 PRO B O 1
ATOM 1441 N N . ALA B 1 47 ? -10.148 -4.52 0.526 1 83.38 47 ALA B N 1
ATOM 1442 C CA . ALA B 1 47 ? -10.477 -3.203 -0.015 1 83.38 47 ALA B CA 1
ATOM 1443 C C . ALA B 1 47 ? -9.312 -2.227 0.175 1 83.38 47 ALA B C 1
ATOM 1445 O O . ALA B 1 47 ? -8.961 -1.483 -0.744 1 83.38 47 ALA B O 1
ATOM 1446 N N . VAL B 1 48 ? -8.672 -2.234 1.316 1 92 48 VAL B N 1
ATOM 1447 C CA . VAL B 1 48 ? -7.66 -1.227 1.601 1 92 48 VAL B CA 1
ATOM 1448 C C . VAL B 1 48 ? -6.27 -1.858 1.538 1 92 48 VAL B C 1
ATOM 1450 O O . VAL B 1 48 ? -5.367 -1.326 0.888 1 92 48 VAL B O 1
ATOM 1453 N N . SER B 1 49 ? -6.105 -2.99 2.238 1 93.38 49 SER B N 1
ATOM 1454 C CA . SER B 1 49 ? -4.848 -3.725 2.297 1 93.38 49 SER B CA 1
ATOM 1455 C C . SER B 1 49 ? -3.684 -2.797 2.637 1 93.38 49 SER B C 1
ATOM 1457 O O . SER B 1 49 ? -2.666 -2.789 1.94 1 93.38 49 SER B O 1
ATOM 1459 N N . ALA B 1 50 ? -3.869 -2.031 3.645 1 96.31 50 ALA B N 1
ATOM 1460 C CA . ALA B 1 50 ? -2.814 -1.115 4.07 1 96.31 50 ALA B CA 1
ATOM 1461 C C . ALA B 1 50 ? -1.639 -1.876 4.676 1 96.31 50 ALA B C 1
ATOM 1463 O O . ALA B 1 50 ? -1.828 -2.895 5.344 1 96.31 50 ALA B O 1
ATOM 1464 N N . TYR B 1 51 ? -0.451 -1.332 4.473 1 96.5 51 TYR B N 1
ATOM 1465 C CA . TYR B 1 51 ? 0.774 -1.922 5 1 96.5 51 TYR B CA 1
ATOM 1466 C C . TYR B 1 51 ? 0.674 -2.131 6.508 1 96.5 51 TYR B C 1
ATOM 1468 O O . TYR B 1 51 ? 1.038 -3.191 7.02 1 96.5 51 TYR B O 1
ATOM 1476 N N . CYS B 1 52 ? 0.128 -1.285 7.242 1 97.56 52 CYS B N 1
ATOM 1477 C CA . CYS B 1 52 ? 0.102 -1.318 8.703 1 97.56 52 CYS B CA 1
ATOM 1478 C C . CYS B 1 52 ? -1.014 -2.225 9.203 1 97.56 52 CYS B C 1
ATOM 1480 O O . CYS B 1 52 ? -1.139 -2.451 10.414 1 97.56 52 CYS B O 1
ATOM 1482 N N . ALA B 1 53 ? -1.835 -2.723 8.312 1 97.12 53 ALA B N 1
ATOM 1483 C CA . ALA B 1 53 ? -2.957 -3.562 8.727 1 97.12 53 ALA B CA 1
ATOM 1484 C C . ALA B 1 53 ? -2.479 -4.738 9.57 1 97.12 53 ALA B C 1
ATOM 1486 O O . ALA B 1 53 ? -3.174 -5.176 10.492 1 97.12 53 ALA B O 1
ATOM 1487 N N . THR B 1 54 ? -1.316 -5.199 9.297 1 94.38 54 THR B N 1
ATOM 1488 C CA . THR B 1 54 ? -0.741 -6.34 10 1 94.38 54 THR B CA 1
ATOM 1489 C C . THR B 1 54 ? -0.749 -6.102 11.508 1 94.38 54 THR B C 1
ATOM 1491 O O . THR B 1 54 ? -0.997 -7.027 12.281 1 94.38 54 THR B O 1
ATOM 1494 N N . TRP B 1 55 ? -0.625 -4.965 11.93 1 96.56 55 TRP B N 1
ATOM 1495 C CA . TRP B 1 55 ? -0.472 -4.672 13.352 1 96.56 55 TRP B CA 1
ATOM 1496 C C . TRP B 1 55 ? -1.686 -3.918 13.891 1 96.56 55 TRP B C 1
ATOM 1498 O O . TRP B 1 55 ? -2.031 -4.039 15.062 1 96.56 55 TRP B O 1
ATOM 1508 N N . ASP B 1 56 ? -2.33 -3.168 13 1 97.75 56 ASP B N 1
ATOM 1509 C CA . ASP B 1 56 ? -3.264 -2.172 13.516 1 97.75 56 ASP B CA 1
ATOM 1510 C C . ASP B 1 56 ? -4.703 -2.535 13.164 1 97.75 56 ASP B C 1
ATOM 1512 O O . ASP B 1 56 ? -5.645 -1.881 13.625 1 97.75 56 ASP B O 1
ATOM 1516 N N . ALA B 1 57 ? -4.898 -3.551 12.383 1 96.75 57 ALA B N 1
ATOM 1517 C CA . ALA B 1 57 ? -6.242 -3.867 11.906 1 96.75 57 ALA B CA 1
ATOM 1518 C C . ALA B 1 57 ? -7.156 -4.254 13.07 1 96.75 57 ALA B C 1
ATOM 1520 O O . ALA B 1 57 ? -8.375 -4.074 12.992 1 96.75 57 ALA B O 1
ATOM 1521 N N . SER B 1 58 ? -6.574 -4.738 14.133 1 97 58 SER B N 1
ATOM 1522 C CA . SER B 1 58 ? -7.379 -5.254 15.234 1 97 58 SER B CA 1
ATOM 1523 C C . SER B 1 58 ? -7.664 -4.164 16.266 1 97 58 SER B C 1
ATOM 1525 O O . SER B 1 58 ? -8.391 -4.391 17.234 1 97 58 SER B O 1
ATOM 1527 N N . LYS B 1 59 ? -7.125 -3.021 16.125 1 98.31 59 LYS B N 1
ATOM 1528 C CA . LYS B 1 59 ? -7.438 -1.918 17.031 1 98.31 59 LYS B CA 1
ATOM 1529 C C . LYS B 1 59 ? -8.93 -1.582 16.984 1 98.31 59 LYS B C 1
ATOM 1531 O O . LYS B 1 59 ? -9.586 -1.792 15.977 1 98.31 59 LYS B O 1
ATOM 1536 N N . PRO B 1 60 ? -9.453 -1.04 18.125 1 98.25 60 PRO B N 1
ATOM 1537 C CA . PRO B 1 60 ? -10.883 -0.71 18.141 1 98.25 60 PRO B CA 1
ATOM 1538 C C . PRO B 1 60 ? -11.242 0.374 17.125 1 98.25 60 PRO B C 1
ATOM 1540 O O . PRO B 1 60 ? -10.391 1.183 16.75 1 98.25 60 PRO B O 1
ATOM 1543 N N . LEU B 1 61 ? -12.477 0.319 16.75 1 98.19 61 LEU B N 1
ATOM 1544 C CA . LEU B 1 61 ? -12.984 1.302 15.797 1 98.19 61 LEU B CA 1
ATOM 1545 C C . LEU B 1 61 ? -12.664 2.721 16.266 1 98.19 61 LEU B C 1
ATOM 1547 O O . LEU B 1 61 ? -12.32 3.58 15.445 1 98.19 61 LEU B O 1
ATOM 1551 N N . SER B 1 62 ? -12.758 3.037 17.547 1 98.5 62 SER B N 1
ATOM 1552 C CA . SER B 1 62 ? -12.5 4.371 18.078 1 98.5 62 SER B CA 1
ATOM 1553 C C . SER B 1 62 ? -11.062 4.805 17.797 1 98.5 62 SER B C 1
ATOM 1555 O O . SER B 1 62 ? -10.797 5.984 17.562 1 98.5 62 SER B O 1
ATOM 1557 N N . TRP B 1 63 ? -10.219 3.852 17.797 1 98.75 63 TRP B N 1
ATOM 1558 C CA . TRP B 1 63 ? -8.812 4.117 17.5 1 98.75 63 TRP B CA 1
ATOM 1559 C C . TRP B 1 63 ? -8.617 4.324 16 1 98.75 63 TRP B C 1
ATOM 1561 O O . TRP B 1 63 ? -7.98 5.297 15.578 1 98.75 63 TRP B O 1
ATOM 1571 N N . ARG B 1 64 ? -9.195 3.486 15.195 1 98.69 64 ARG B N 1
ATOM 1572 C CA . ARG B 1 64 ? -8.984 3.479 13.75 1 98.69 64 ARG B CA 1
ATOM 1573 C C . ARG B 1 64 ? -9.633 4.699 13.094 1 98.69 64 ARG B C 1
ATOM 1575 O O . ARG B 1 64 ? -9.172 5.164 12.047 1 98.69 64 ARG B O 1
ATOM 1582 N N . SER B 1 65 ? -10.617 5.281 13.805 1 98.75 65 SER B N 1
ATOM 1583 C CA . SER B 1 65 ? -11.383 6.355 13.18 1 98.75 65 SER B CA 1
ATOM 1584 C C . SER B 1 65 ? -11.117 7.691 13.875 1 98.75 65 SER B C 1
ATOM 1586 O O . SER B 1 65 ? -11.727 8.703 13.531 1 98.75 65 SER B O 1
ATOM 1588 N N . LYS B 1 66 ? -10.242 7.711 14.781 1 98.75 66 LYS B N 1
ATOM 1589 C CA . LYS B 1 66 ? -10 8.938 15.531 1 98.75 66 LYS B CA 1
ATOM 1590 C C . LYS B 1 66 ? -9.438 10.031 14.625 1 98.75 66 LYS B C 1
ATOM 1592 O O . LYS B 1 66 ? -9.789 11.211 14.773 1 98.75 66 LYS B O 1
ATOM 1597 N N . TYR B 1 67 ? -8.57 9.672 13.734 1 98.81 67 TYR B N 1
ATOM 1598 C CA . TYR B 1 67 ? -7.934 10.594 12.805 1 98.81 67 TYR B CA 1
ATOM 1599 C C . TYR B 1 67 ? -8.062 10.094 11.367 1 98.81 67 TYR B C 1
ATOM 1601 O O . TYR B 1 67 ? -8.312 8.906 11.141 1 98.81 67 TYR B O 1
ATOM 1609 N N . GLY B 1 68 ? -7.926 11.07 10.398 1 98.88 68 GLY B N 1
ATOM 1610 C CA . GLY B 1 68 ? -7.793 10.664 9.008 1 98.88 68 GLY B CA 1
ATOM 1611 C C . GLY B 1 68 ? -6.523 9.875 8.734 1 98.88 68 GLY B C 1
ATOM 1612 O O . GLY B 1 68 ? -5.605 9.867 9.562 1 98.88 68 GLY B O 1
ATOM 1613 N N . TRP B 1 69 ? -6.488 9.258 7.547 1 98.88 69 TRP B N 1
ATOM 1614 C CA . TRP B 1 69 ? -5.43 8.297 7.262 1 98.88 69 TRP B CA 1
ATOM 1615 C C . TRP B 1 69 ? -4.398 8.883 6.301 1 98.88 69 TRP B C 1
ATOM 1617 O O . TRP B 1 69 ? -4.734 9.734 5.469 1 98.88 69 TRP B O 1
ATOM 1627 N N . THR B 1 70 ? -3.158 8.422 6.383 1 98.81 70 THR B N 1
ATOM 1628 C CA . THR B 1 70 ? -2.105 8.734 5.422 1 98.81 70 THR B CA 1
ATOM 1629 C C . THR B 1 70 ? -1.125 7.57 5.301 1 98.81 70 THR B C 1
ATOM 1631 O O . THR B 1 70 ? -0.957 6.793 6.242 1 98.81 70 THR B O 1
ATOM 1634 N N . ALA B 1 71 ? -0.566 7.418 4.141 1 98.69 71 ALA B N 1
ATOM 1635 C CA . ALA B 1 71 ? 0.681 6.672 4.016 1 98.69 71 ALA B CA 1
ATOM 1636 C C . ALA B 1 71 ? 1.888 7.566 4.281 1 98.69 71 ALA B C 1
ATOM 1638 O O . ALA B 1 71 ? 1.845 8.766 4.02 1 98.69 71 ALA B O 1
ATOM 1639 N N . PHE B 1 72 ? 2.986 6.945 4.758 1 98.56 72 PHE B N 1
ATOM 1640 C CA . PHE B 1 72 ? 4.148 7.742 5.129 1 98.56 72 PHE B CA 1
ATOM 1641 C C . PHE B 1 72 ? 5.422 7.156 4.527 1 98.56 72 PHE B C 1
ATOM 1643 O O . PHE B 1 72 ? 5.688 5.961 4.66 1 98.56 72 PHE B O 1
ATOM 1650 N N . CYS B 1 73 ? 6.188 8.07 3.881 1 97.44 73 CYS B N 1
ATOM 1651 C CA . CYS B 1 73 ? 7.535 7.781 3.404 1 97.44 73 CYS B CA 1
ATOM 1652 C C . CYS B 1 73 ? 8.375 9.055 3.357 1 97.44 73 CYS B C 1
ATOM 1654 O O . CYS B 1 73 ? 9.211 9.219 2.461 1 97.44 73 CYS B O 1
ATOM 1656 N N . GLY B 1 74 ? 8.094 9.914 4.375 1 97.81 74 GLY B N 1
ATOM 1657 C CA . GLY B 1 74 ? 8.781 11.195 4.434 1 97.81 74 GLY B CA 1
ATOM 1658 C C . GLY B 1 74 ? 10.242 11.062 4.797 1 97.81 74 GLY B C 1
ATOM 1659 O O . GLY B 1 74 ? 10.711 9.984 5.168 1 97.81 74 GLY B O 1
ATOM 1660 N N . PRO B 1 75 ? 10.859 12.25 4.641 1 98 75 PRO B N 1
ATOM 1661 C CA . PRO B 1 75 ? 12.312 12.227 4.762 1 98 75 PRO B CA 1
ATOM 1662 C C . PRO B 1 75 ? 12.789 12.148 6.211 1 98 75 PRO B C 1
ATOM 1664 O O . PRO B 1 75 ? 13.961 11.867 6.469 1 98 75 PRO B O 1
ATOM 1667 N N . ALA B 1 76 ? 11.961 12.414 7.16 1 98 76 ALA B N 1
ATOM 1668 C CA . ALA B 1 76 ? 12.359 12.461 8.562 1 98 76 ALA B CA 1
ATOM 1669 C C . ALA B 1 76 ? 11.359 11.719 9.445 1 98 76 ALA B C 1
ATOM 1671 O O . ALA B 1 76 ? 10.148 11.742 9.18 1 98 76 ALA B O 1
ATOM 1672 N N . GLY B 1 77 ? 11.938 11.078 10.594 1 97 77 GLY B N 1
ATOM 1673 C CA . GLY B 1 77 ? 11.109 10.305 11.5 1 97 77 GLY B CA 1
ATOM 1674 C C . GLY B 1 77 ? 11.18 8.805 11.25 1 97 77 GLY B C 1
ATOM 1675 O O . GLY B 1 77 ? 11.906 8.359 10.352 1 97 77 GLY B O 1
ATOM 1676 N N . ALA B 1 78 ? 10.414 8.039 12.047 1 95.75 78 ALA B N 1
ATOM 1677 C CA . ALA B 1 78 ? 10.391 6.582 11.914 1 95.75 78 ALA B CA 1
ATOM 1678 C C . ALA B 1 78 ? 9.812 6.164 10.57 1 95.75 78 ALA B C 1
ATOM 1680 O O . ALA B 1 78 ? 8.938 6.84 10.023 1 95.75 78 ALA B O 1
ATOM 1681 N N . HIS B 1 79 ? 10.312 5.012 10.062 1 95 79 HIS B N 1
ATOM 1682 C CA . HIS B 1 79 ? 9.852 4.477 8.789 1 95 79 HIS B CA 1
ATOM 1683 C C . HIS B 1 79 ? 9.391 3.029 8.93 1 95 79 HIS B C 1
ATOM 1685 O O . HIS B 1 79 ? 9.695 2.373 9.93 1 95 79 HIS B O 1
ATOM 1691 N N . GLY B 1 80 ? 8.688 2.57 7.867 1 92.31 80 GLY B N 1
ATOM 1692 C CA . GLY B 1 80 ? 8.258 1.179 7.883 1 92.31 80 GLY B CA 1
ATOM 1693 C C . GLY B 1 80 ? 7.367 0.84 9.062 1 92.31 80 GLY B C 1
ATOM 1694 O O . GLY B 1 80 ? 6.484 1.621 9.422 1 92.31 80 GLY B O 1
ATOM 1695 N N . GLN B 1 81 ? 7.57 -0.278 9.602 1 94.19 81 GLN B N 1
ATOM 1696 C CA . GLN B 1 81 ? 6.742 -0.767 10.695 1 94.19 81 GLN B CA 1
ATOM 1697 C C . GLN B 1 81 ? 6.738 0.217 11.867 1 94.19 81 GLN B C 1
ATOM 1699 O O . GLN B 1 81 ? 5.707 0.422 12.508 1 94.19 81 GLN B O 1
ATOM 1704 N N . ALA B 1 82 ? 7.801 0.833 12.109 1 97.19 82 ALA B N 1
ATOM 1705 C CA . ALA B 1 82 ? 7.949 1.713 13.266 1 97.19 82 ALA B CA 1
ATOM 1706 C C . ALA B 1 82 ? 7.09 2.967 13.117 1 97.19 82 ALA B C 1
ATOM 1708 O O . ALA B 1 82 ? 6.812 3.656 14.094 1 97.19 82 ALA B O 1
ATOM 1709 N N . SER B 1 83 ? 6.676 3.264 11.969 1 98 83 SER B N 1
ATOM 1710 C CA . SER B 1 83 ? 5.859 4.453 11.758 1 98 83 SER B CA 1
ATOM 1711 C C . SER B 1 83 ? 4.375 4.141 11.906 1 98 83 SER B C 1
ATOM 1713 O O . SER B 1 83 ? 3.553 5.047 12.047 1 98 83 SER B O 1
ATOM 1715 N N . CYS B 1 84 ? 4.008 2.891 11.883 1 98.31 84 CYS B N 1
ATOM 1716 C CA . CYS B 1 84 ? 2.604 2.498 11.852 1 98.31 84 CYS B CA 1
ATOM 1717 C C . CYS B 1 84 ? 1.891 2.945 13.125 1 98.31 84 CYS B C 1
ATOM 1719 O O . CYS B 1 84 ? 2.398 2.75 14.227 1 98.31 84 CYS B O 1
ATOM 1721 N N . GLY B 1 85 ? 0.762 3.553 12.953 1 98.69 85 GLY B N 1
ATOM 1722 C CA . GLY B 1 85 ? -0.096 3.951 14.062 1 98.69 85 GLY B CA 1
ATOM 1723 C C . GLY B 1 85 ? 0.279 5.297 14.648 1 98.69 85 GLY B C 1
ATOM 1724 O O . GLY B 1 85 ? -0.469 5.859 15.453 1 98.69 85 GLY B O 1
ATOM 1725 N N . LYS B 1 86 ? 1.373 5.844 14.25 1 98.69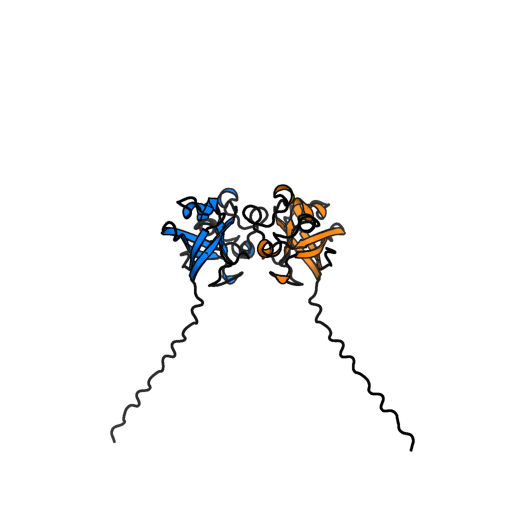 86 LYS B N 1
ATOM 1726 C CA . LYS B 1 86 ? 1.775 7.16 14.734 1 98.69 86 LYS B CA 1
ATOM 1727 C C . LYS B 1 86 ? 0.996 8.266 14.031 1 98.69 86 LYS B C 1
ATOM 1729 O O . LYS B 1 86 ? 0.346 8.023 13.016 1 98.69 86 LYS B O 1
ATOM 1734 N N . CYS B 1 87 ? 1.074 9.445 14.688 1 98.88 87 CYS B N 1
ATOM 1735 C CA . CYS B 1 87 ? 0.294 10.57 14.18 1 98.88 87 CYS B CA 1
ATOM 1736 C C . CYS B 1 87 ? 1.203 11.703 13.719 1 98.88 87 CYS B C 1
ATOM 1738 O O . CYS B 1 87 ? 2.24 11.961 14.328 1 98.88 87 CYS B O 1
ATOM 1740 N N . LEU B 1 88 ? 0.794 12.32 12.641 1 98.94 88 LEU B N 1
ATOM 1741 C CA . LEU B 1 88 ? 1.432 13.516 12.102 1 98.94 88 LEU B CA 1
ATOM 1742 C C . LEU B 1 88 ? 0.505 14.719 12.211 1 98.94 88 LEU B C 1
ATOM 1744 O O . LEU B 1 88 ? -0.68 14.633 11.883 1 98.94 88 LEU B O 1
ATOM 1748 N N . GLN B 1 89 ? 1.038 15.836 12.695 1 98.94 89 GLN B N 1
ATOM 1749 C CA . GLN B 1 89 ? 0.412 17.109 12.375 1 98.94 89 GLN B CA 1
ATOM 1750 C C . GLN B 1 89 ? 0.85 17.609 11 1 98.94 89 GLN B C 1
ATOM 1752 O O . GLN B 1 89 ? 2.035 17.875 10.773 1 98.94 89 GLN B O 1
ATOM 1757 N N . VAL B 1 90 ? -0.088 17.688 10.102 1 98.94 90 VAL B N 1
ATOM 1758 C CA . VAL B 1 90 ? 0.181 18.078 8.727 1 98.94 90 VAL B CA 1
ATOM 1759 C C . VAL B 1 90 ? -0.328 19.5 8.484 1 98.94 90 VAL B C 1
ATOM 1761 O O . VAL B 1 90 ? -1.468 19.812 8.82 1 98.94 90 VAL B O 1
ATOM 1764 N N . THR B 1 91 ? 0.527 20.328 7.926 1 98.94 91 THR B N 1
ATOM 1765 C CA . THR B 1 91 ? 0.186 21.719 7.656 1 98.94 91 THR B CA 1
ATOM 1766 C C . THR B 1 91 ? 0.365 22.047 6.176 1 98.94 91 THR B C 1
ATOM 1768 O O . THR B 1 91 ? 1.405 21.734 5.586 1 98.94 91 THR B O 1
ATOM 1771 N N . ASN B 1 92 ? -0.649 22.531 5.562 1 98.94 92 ASN B N 1
ATOM 1772 C CA . ASN B 1 92 ? -0.519 23.188 4.258 1 98.94 92 ASN B CA 1
ATOM 1773 C C . ASN B 1 92 ? -0.103 24.641 4.395 1 98.94 92 ASN B C 1
ATOM 1775 O O . ASN B 1 92 ? -0.929 25.5 4.715 1 98.94 92 ASN B O 1
ATOM 1779 N N . PRO B 1 93 ? 1.119 24.922 4.082 1 98.75 93 PRO B N 1
ATOM 1780 C CA . PRO B 1 93 ? 1.559 26.297 4.316 1 98.75 93 PRO B CA 1
ATOM 1781 C C . PRO B 1 93 ? 0.928 27.297 3.342 1 98.75 93 PRO B C 1
ATOM 1783 O O . PRO B 1 93 ? 0.864 28.5 3.629 1 98.75 93 PRO B O 1
ATOM 1786 N N . ALA B 1 94 ? 0.505 26.859 2.297 1 98.38 94 ALA B N 1
ATOM 1787 C CA . ALA B 1 94 ? -0.116 27.75 1.324 1 98.38 94 ALA B CA 1
ATOM 1788 C C . ALA B 1 94 ? -1.412 28.344 1.872 1 98.38 94 ALA B C 1
ATOM 1790 O O . ALA B 1 94 ? -1.787 29.469 1.522 1 98.38 94 ALA B O 1
ATOM 1791 N N . THR B 1 95 ? -2.113 27.672 2.693 1 98.56 95 THR B N 1
ATOM 1792 C CA . THR B 1 95 ? -3.416 28.125 3.166 1 98.56 95 THR B CA 1
ATOM 1793 C C . THR B 1 95 ? -3.402 28.328 4.676 1 98.56 95 THR B C 1
ATOM 1795 O O . THR B 1 95 ? -4.305 28.953 5.23 1 98.56 95 THR B O 1
ATOM 1798 N N . GLY B 1 96 ? -2.393 27.719 5.305 1 98.69 96 GLY B N 1
ATOM 1799 C CA . GLY B 1 96 ? -2.32 27.766 6.758 1 98.69 96 GLY B CA 1
ATOM 1800 C C . GLY B 1 96 ? -3.135 26.672 7.422 1 98.69 96 GLY B C 1
ATOM 1801 O O . GLY B 1 96 ? -3.08 26.5 8.641 1 98.69 96 GLY B O 1
ATOM 1802 N N . ALA B 1 97 ? -3.891 25.844 6.688 1 98.88 97 ALA B N 1
ATOM 1803 C CA . ALA B 1 97 ? -4.73 24.781 7.242 1 98.88 97 ALA B CA 1
ATOM 1804 C C . ALA B 1 97 ? -3.877 23.656 7.816 1 98.88 97 ALA B C 1
ATOM 1806 O O . ALA B 1 97 ? -2.83 23.312 7.262 1 98.88 97 ALA B O 1
ATOM 1807 N N . GLN B 1 98 ? -4.359 23.078 8.953 1 98.88 98 GLN B N 1
ATOM 1808 C CA . GLN B 1 98 ? -3.664 22 9.648 1 98.88 98 GLN B CA 1
ATOM 1809 C C . GLN B 1 98 ? -4.621 20.859 9.992 1 98.88 98 GLN B C 1
ATOM 1811 O O . GLN B 1 98 ? -5.82 21.094 10.18 1 98.88 98 GLN B O 1
ATOM 1816 N N . ILE B 1 99 ? -4.055 19.688 10.141 1 98.94 99 ILE B N 1
ATOM 1817 C CA . ILE B 1 99 ? -4.844 18.531 10.547 1 98.94 99 ILE B CA 1
ATOM 1818 C C . ILE B 1 99 ? -3.922 17.453 11.094 1 98.94 99 ILE B C 1
ATOM 1820 O O . ILE B 1 99 ? -2.764 17.344 10.688 1 98.94 99 ILE B O 1
ATOM 1824 N N . THR B 1 100 ? -4.402 16.688 12.047 1 98.94 100 THR B N 1
ATOM 1825 C CA . THR B 1 100 ? -3.693 15.484 12.484 1 98.94 100 THR B CA 1
ATOM 1826 C C . THR B 1 100 ? -4.125 14.266 11.664 1 98.94 100 THR B C 1
ATOM 1828 O O . THR B 1 100 ? -5.316 14.062 11.438 1 98.94 100 THR B O 1
ATOM 1831 N N . ALA B 1 101 ? -3.15 13.531 11.18 1 98.94 101 ALA B N 1
ATOM 1832 C CA . ALA B 1 101 ? -3.389 12.305 10.422 1 98.94 101 ALA B CA 1
ATOM 1833 C C . ALA B 1 101 ? -2.648 11.125 11.039 1 98.94 101 ALA B C 1
ATOM 1835 O O . ALA B 1 101 ? -1.559 11.289 11.594 1 98.94 101 ALA B O 1
ATOM 1836 N N . ARG B 1 102 ? -3.229 9.984 10.977 1 98.88 102 ARG B N 1
ATOM 1837 C CA . ARG B 1 102 ? -2.596 8.766 11.461 1 98.88 102 ARG B CA 1
ATOM 1838 C C . ARG B 1 102 ? -1.965 7.98 10.32 1 98.88 102 ARG B C 1
ATOM 1840 O O . ARG B 1 102 ? -2.586 7.793 9.273 1 98.88 102 ARG B O 1
ATOM 1847 N N . ILE B 1 103 ? -0.772 7.48 10.516 1 98.81 103 ILE B N 1
ATOM 1848 C CA . ILE B 1 103 ? -0.069 6.668 9.531 1 98.81 103 ILE B CA 1
ATOM 1849 C C . ILE B 1 103 ? -0.635 5.25 9.531 1 98.81 103 ILE B C 1
ATOM 1851 O O . ILE B 1 103 ? -0.551 4.543 10.539 1 98.81 103 ILE B O 1
ATOM 1855 N N . VAL B 1 104 ? -1.124 4.84 8.344 1 98.62 104 VAL B N 1
ATOM 1856 C CA . VAL B 1 104 ? -1.727 3.512 8.281 1 98.62 104 VAL B CA 1
ATOM 1857 C C . VAL B 1 104 ? -1.081 2.705 7.152 1 98.62 104 VAL B C 1
ATOM 1859 O O . VAL B 1 104 ? -1.371 1.52 6.984 1 98.62 104 VAL B O 1
ATOM 1862 N N . ASP B 1 105 ? -0.288 3.373 6.344 1 98.06 105 ASP B N 1
ATOM 1863 C CA . ASP B 1 105 ? 0.25 2.73 5.148 1 98.06 105 ASP B CA 1
ATOM 1864 C C . ASP B 1 105 ? 1.645 3.26 4.82 1 98.06 105 ASP B C 1
ATOM 1866 O O . ASP B 1 105 ? 2.1 4.238 5.418 1 98.06 105 ASP B O 1
ATOM 1870 N N . GLN B 1 106 ? 2.316 2.506 3.936 1 96.31 106 GLN B N 1
ATOM 1871 C CA . GLN B 1 106 ? 3.627 2.891 3.428 1 96.31 106 GLN B CA 1
ATOM 1872 C C . GLN B 1 106 ? 3.543 3.344 1.973 1 96.31 106 GLN B C 1
ATOM 1874 O O . GLN B 1 106 ? 2.812 2.752 1.175 1 96.31 106 GLN B O 1
ATOM 1879 N N . CYS B 1 107 ? 4.344 4.344 1.628 1 96.31 107 CYS B N 1
ATOM 1880 C CA . CYS B 1 107 ? 4.461 4.824 0.256 1 96.31 107 CYS B CA 1
ATOM 1881 C C . CYS B 1 107 ? 5.918 4.844 -0.19 1 96.31 107 CYS B C 1
ATOM 1883 O O . CYS B 1 107 ? 6.805 4.398 0.543 1 96.31 107 CYS B O 1
ATOM 1885 N N . ALA B 1 108 ? 6.129 5.305 -1.435 1 93.44 108 ALA B N 1
ATOM 1886 C CA . ALA B 1 108 ? 7.504 5.375 -1.926 1 93.44 108 ALA B CA 1
ATOM 1887 C C . ALA B 1 108 ? 7.734 6.656 -2.719 1 93.44 108 ALA B C 1
ATOM 1889 O O . ALA B 1 108 ? 8.656 6.73 -3.535 1 93.44 108 ALA B O 1
ATOM 1890 N N . ASN B 1 109 ? 6.922 7.66 -2.49 1 92.31 109 ASN B N 1
ATOM 1891 C CA . ASN B 1 109 ? 7.039 8.898 -3.252 1 92.31 109 ASN B CA 1
ATOM 1892 C C . ASN B 1 109 ? 7.914 9.922 -2.529 1 92.31 109 ASN B C 1
ATOM 1894 O O . ASN B 1 109 ? 8.055 11.055 -2.984 1 92.31 109 ASN B O 1
ATOM 1898 N N . GLY B 1 110 ? 8.414 9.57 -1.36 1 94.94 110 GLY B N 1
ATOM 1899 C CA . GLY B 1 110 ? 9.328 10.438 -0.634 1 94.94 110 GLY B CA 1
ATOM 1900 C C . GLY B 1 110 ? 8.617 11.406 0.294 1 94.94 110 GLY B C 1
ATOM 1901 O O . GLY B 1 110 ? 9.242 12.328 0.833 1 94.94 110 GLY B O 1
ATOM 1902 N N . GLY B 1 111 ? 7.332 11.227 0.529 1 97.94 111 GLY B N 1
ATOM 1903 C CA . GLY B 1 111 ? 6.535 12.117 1.355 1 97.94 111 GLY B CA 1
ATOM 1904 C C . GLY B 1 111 ? 5.348 11.43 2.002 1 97.94 111 GLY B C 1
ATOM 1905 O O . GLY B 1 111 ? 5.516 10.531 2.824 1 97.94 111 GLY B O 1
ATOM 1906 N N . LEU B 1 112 ? 4.148 11.969 1.637 1 98.62 112 LEU B N 1
ATOM 1907 C CA . LEU B 1 112 ? 2.908 11.438 2.189 1 98.62 112 LEU B CA 1
ATOM 1908 C C . LEU B 1 112 ? 1.921 11.102 1.077 1 98.62 112 LEU B C 1
ATOM 1910 O O . LEU B 1 112 ? 1.948 11.711 0.009 1 98.62 112 LEU B O 1
ATOM 1914 N N . ASP B 1 113 ? 1.068 10.102 1.318 1 98.5 113 ASP B N 1
ATOM 1915 C CA . ASP B 1 113 ? -0.162 9.883 0.565 1 98.5 113 ASP B CA 1
ATOM 1916 C C . ASP B 1 113 ? -1.39 10.039 1.461 1 98.5 113 ASP B C 1
ATOM 1918 O O . ASP B 1 113 ? -1.754 9.109 2.189 1 98.5 113 ASP B O 1
ATOM 1922 N N . LEU B 1 114 ? -1.976 11.219 1.314 1 98.88 114 LEU B N 1
ATOM 1923 C CA . LEU B 1 114 ? -3.064 11.602 2.209 1 98.88 114 LEU B CA 1
ATOM 1924 C C . LEU B 1 114 ? -4.391 11.023 1.726 1 98.88 114 LEU B C 1
ATOM 1926 O O . LEU B 1 114 ? -4.703 11.086 0.534 1 98.88 114 LEU B O 1
ATOM 1930 N N . ASP B 1 115 ? -5.156 10.422 2.645 1 98.81 115 ASP B N 1
ATOM 1931 C CA . ASP B 1 115 ? -6.504 10.062 2.209 1 98.81 115 ASP B CA 1
ATOM 1932 C C . ASP B 1 115 ? -7.254 11.281 1.679 1 98.81 115 ASP B C 1
ATOM 1934 O O . ASP B 1 115 ? -7.23 12.344 2.295 1 98.81 115 ASP B O 1
ATOM 1938 N N . TRP B 1 116 ? -7.922 11.016 0.657 1 98.44 116 TRP B N 1
ATOM 1939 C CA . TRP B 1 116 ? -8.641 12.086 -0.029 1 98.44 116 TRP B CA 1
ATOM 1940 C C . TRP B 1 116 ? -9.664 12.727 0.892 1 98.44 116 TRP B C 1
ATOM 1942 O O . TRP B 1 116 ? -9.625 13.938 1.138 1 98.44 116 TRP B O 1
ATOM 1952 N N . ASP B 1 117 ? -10.562 11.945 1.471 1 98.12 117 ASP B N 1
ATOM 1953 C CA . ASP B 1 117 ? -11.75 12.438 2.174 1 98.12 117 ASP B CA 1
ATOM 1954 C C . ASP B 1 117 ? -11.383 12.984 3.549 1 98.12 117 ASP B C 1
ATOM 1956 O O . ASP B 1 117 ? -11.914 14.016 3.971 1 98.12 117 ASP B O 1
ATOM 1960 N N . THR B 1 118 ? -10.477 12.391 4.156 1 98.81 118 THR B N 1
ATOM 1961 C CA . THR B 1 118 ? -10.344 12.656 5.586 1 98.81 118 THR B CA 1
ATOM 1962 C C . THR B 1 118 ? -9.156 13.586 5.855 1 98.81 118 THR B C 1
ATOM 1964 O O . THR B 1 118 ? -9.039 14.141 6.945 1 98.81 118 THR B O 1
ATOM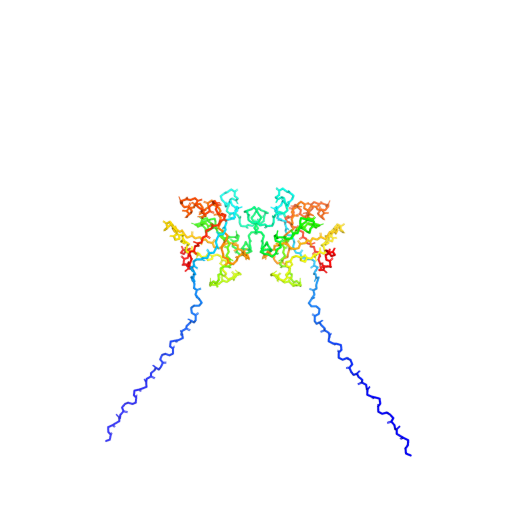 1967 N N . VAL B 1 119 ? -8.273 13.773 4.855 1 98.94 119 VAL B N 1
ATOM 1968 C CA . VAL B 1 119 ? -7.102 14.586 5.164 1 98.94 119 VAL B CA 1
ATOM 1969 C C . VAL B 1 119 ? -6.871 15.602 4.043 1 98.94 119 VAL B C 1
ATOM 1971 O O . VAL B 1 119 ? -6.895 16.812 4.273 1 98.94 119 VAL B O 1
ATOM 1974 N N . PHE B 1 120 ? -6.68 15.164 2.801 1 98.94 120 PHE B N 1
ATOM 1975 C CA . PHE B 1 120 ? -6.23 16 1.699 1 98.94 120 PHE B CA 1
ATOM 1976 C C . PHE B 1 120 ? -7.188 17.172 1.487 1 98.94 120 PHE B C 1
ATOM 1978 O O . PHE B 1 120 ? -6.77 18.328 1.495 1 98.94 120 PHE B O 1
ATOM 1985 N N . THR B 1 121 ? -8.477 16.906 1.346 1 98.81 121 THR B N 1
ATOM 1986 C CA . THR B 1 121 ? -9.453 17.938 1.026 1 98.81 121 THR B CA 1
ATOM 1987 C C . THR B 1 121 ? -9.609 18.906 2.195 1 98.81 121 THR B C 1
ATOM 1989 O O . THR B 1 121 ? -10.031 20.062 2.008 1 98.81 121 THR B O 1
ATOM 1992 N N . LYS B 1 122 ? -9.273 18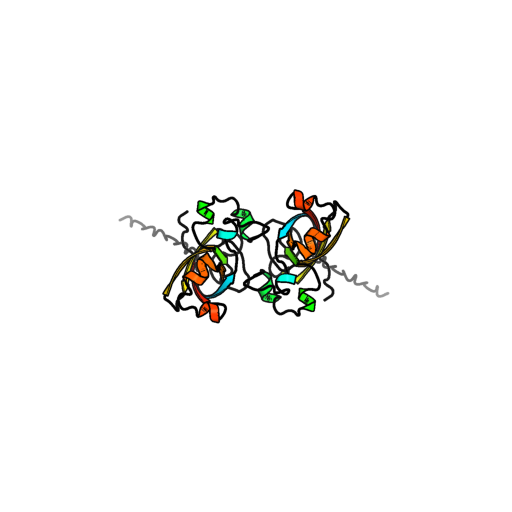.484 3.424 1 98.88 122 LYS B N 1
ATOM 1993 C CA . LYS B 1 122 ? -9.453 19.312 4.609 1 98.88 122 LYS B CA 1
ATOM 1994 C C . LYS B 1 122 ? -8.391 20.406 4.672 1 98.88 122 LYS B C 1
ATOM 1996 O O . LYS B 1 122 ? -8.625 21.469 5.246 1 98.88 122 LYS B O 1
ATOM 2001 N N . ILE B 1 123 ? -7.262 20.109 4.02 1 98.88 123 ILE B N 1
ATOM 2002 C CA . ILE B 1 123 ? -6.199 21.109 4.145 1 98.88 123 ILE B CA 1
ATOM 2003 C C . ILE B 1 123 ? -5.961 21.781 2.797 1 98.88 123 ILE B C 1
ATOM 2005 O O . ILE B 1 123 ? -5.262 22.781 2.717 1 98.88 123 ILE B O 1
ATOM 2009 N N . ASP B 1 124 ? -6.496 21.188 1.729 1 98.88 124 ASP B N 1
ATOM 2010 C CA . ASP B 1 124 ? -6.48 21.844 0.424 1 98.88 124 ASP B CA 1
ATOM 2011 C C . ASP B 1 124 ? -7.645 22.828 0.282 1 98.88 124 ASP B C 1
ATOM 2013 O O . ASP B 1 124 ? -8.414 22.75 -0.677 1 98.88 124 ASP B O 1
ATOM 2017 N N . THR B 1 125 ? -7.672 23.844 1.118 1 98.69 125 THR B N 1
ATOM 2018 C CA . THR B 1 125 ? -8.852 24.688 1.253 1 98.69 125 THR B CA 1
ATOM 2019 C C . THR B 1 125 ? -8.977 25.641 0.061 1 98.69 125 THR B C 1
ATOM 2021 O O . THR B 1 125 ? -10.047 26.203 -0.179 1 98.69 125 THR B O 1
ATOM 2024 N N . ASN B 1 126 ? -7.906 25.859 -0.724 1 98.56 126 ASN B N 1
ATOM 2025 C CA . ASN B 1 126 ? -7.988 26.75 -1.876 1 98.56 126 ASN B CA 1
ATOM 2026 C C . ASN B 1 126 ? -8.07 25.969 -3.184 1 98.56 126 ASN B C 1
ATOM 2028 O O . ASN B 1 126 ? -8.133 26.547 -4.262 1 98.56 126 ASN B O 1
ATOM 2032 N N . GLY B 1 127 ? -7.977 24.609 -3.184 1 98.38 127 GLY B N 1
ATOM 2033 C CA . GLY B 1 127 ? -8.195 23.734 -4.324 1 98.38 127 GLY B CA 1
ATOM 2034 C C . GLY B 1 127 ? -6.996 23.641 -5.242 1 98.38 127 GLY B C 1
ATOM 2035 O O . GLY B 1 127 ? -7.031 22.922 -6.25 1 98.38 127 GLY B O 1
ATOM 2036 N N . ILE B 1 128 ? -5.922 24.328 -4.934 1 98.31 128 ILE B N 1
ATOM 2037 C CA . ILE B 1 128 ? -4.754 24.375 -5.805 1 98.31 128 ILE B CA 1
ATOM 2038 C C . ILE B 1 128 ? -4.066 23.016 -5.828 1 98.31 128 ILE B C 1
ATOM 2040 O O . ILE B 1 128 ? -3.562 22.578 -6.867 1 98.31 128 ILE B O 1
ATOM 2044 N N . GLY B 1 129 ? -4.023 22.422 -4.656 1 98.25 129 GLY B N 1
ATOM 2045 C CA . GLY B 1 129 ? -3.422 21.109 -4.602 1 98.25 129 GLY B CA 1
ATOM 2046 C C . GLY B 1 129 ? -4.105 20.094 -5.508 1 98.25 129 GLY B C 1
ATOM 2047 O O . GLY B 1 129 ? -3.438 19.297 -6.172 1 98.25 129 GLY B O 1
ATOM 2048 N N . TYR B 1 130 ? -5.461 20.062 -5.457 1 97.12 130 TYR B N 1
ATOM 2049 C CA . TYR B 1 130 ? -6.207 19.172 -6.336 1 97.12 130 TYR B CA 1
ATOM 2050 C C . TYR B 1 130 ? -5.867 19.422 -7.797 1 97.12 130 TYR B C 1
ATOM 2052 O O . TYR B 1 130 ? -5.66 18.484 -8.57 1 97.12 130 TYR B O 1
ATOM 2060 N N . GLN B 1 131 ? -5.738 20.688 -8.211 1 96.5 131 GLN B N 1
ATOM 2061 C CA . GLN B 1 131 ? -5.426 21.062 -9.586 1 96.5 131 GLN B CA 1
ATOM 2062 C C . GLN B 1 131 ? -4.027 20.609 -9.977 1 96.5 131 GLN B C 1
ATOM 2064 O O . GLN B 1 131 ? -3.803 20.188 -11.117 1 96.5 131 GLN B O 1
ATOM 2069 N N . GLN B 1 132 ? -3.125 20.641 -9.039 1 96.88 132 GLN B N 1
ATOM 2070 C CA . GLN B 1 132 ? -1.729 20.297 -9.281 1 96.88 132 GLN B CA 1
ATOM 2071 C C . GLN B 1 132 ? -1.486 18.797 -9.094 1 96.88 132 GLN B C 1
ATOM 2073 O O . GLN B 1 132 ? -0.447 18.281 -9.508 1 96.88 132 GLN B O 1
ATOM 2078 N N . GLY B 1 133 ? -2.35 18.125 -8.391 1 95.5 133 GLY B N 1
ATOM 2079 C CA . GLY B 1 133 ? -2.213 16.703 -8.109 1 95.5 133 GLY B CA 1
ATOM 2080 C C . GLY B 1 133 ? -1.458 16.422 -6.82 1 95.5 133 GLY B C 1
ATOM 2081 O O . GLY B 1 133 ? -1.24 15.258 -6.469 1 95.5 133 GLY B O 1
ATOM 2082 N N . HIS B 1 134 ? -1.023 17.438 -6.199 1 98.12 134 HIS B N 1
ATOM 2083 C CA . HIS B 1 134 ? -0.308 17.281 -4.941 1 98.12 134 HIS B CA 1
ATOM 2084 C C . HIS B 1 134 ? -0.255 18.594 -4.164 1 98.12 134 HIS B C 1
ATOM 2086 O O . HIS B 1 134 ? -0.552 19.656 -4.711 1 98.12 134 HIS B O 1
ATOM 2092 N N . LEU B 1 135 ? 0.094 18.484 -2.891 1 98.75 135 LEU B N 1
ATOM 2093 C CA . LEU B 1 135 ? 0.457 19.594 -2.012 1 98.75 135 LEU B CA 1
ATOM 2094 C C . LEU B 1 135 ? 1.939 19.547 -1.658 1 98.75 135 LEU B C 1
ATOM 2096 O O . LEU B 1 135 ? 2.588 18.5 -1.825 1 98.75 135 LEU B O 1
ATOM 2100 N N . ASN B 1 136 ? 2.471 20.703 -1.306 1 98.75 136 ASN B N 1
ATOM 2101 C CA . ASN B 1 136 ? 3.691 20.766 -0.508 1 98.75 136 ASN B CA 1
ATOM 2102 C C . ASN B 1 136 ? 3.391 21.109 0.95 1 98.75 136 ASN B C 1
ATOM 2104 O O . ASN B 1 136 ? 2.904 22.203 1.252 1 98.75 136 ASN B O 1
ATOM 2108 N N . VAL B 1 137 ? 3.701 20.156 1.82 1 98.94 137 VAL B N 1
ATOM 2109 C CA . VAL B 1 137 ? 3.244 20.312 3.197 1 98.94 137 VAL B CA 1
ATOM 2110 C C . VAL B 1 137 ? 4.441 20.297 4.145 1 98.94 137 VAL B C 1
ATOM 2112 O O . VAL B 1 137 ? 5.547 19.906 3.754 1 98.94 137 VAL B O 1
ATOM 2115 N N . ASN B 1 138 ? 4.207 20.766 5.312 1 98.88 138 ASN B N 1
ATOM 2116 C CA . ASN B 1 138 ? 5.027 20.484 6.484 1 98.88 138 ASN B CA 1
ATOM 2117 C C . ASN B 1 138 ? 4.395 19.406 7.363 1 98.88 138 ASN B C 1
ATOM 2119 O O . ASN B 1 138 ? 3.172 19.281 7.402 1 98.88 138 ASN B O 1
ATOM 2123 N N . TYR B 1 139 ? 5.254 18.594 8.031 1 98.88 139 TYR B N 1
ATOM 2124 C CA . TYR B 1 139 ? 4.684 17.688 9.016 1 98.88 139 TYR B CA 1
ATOM 2125 C C . TYR B 1 139 ? 5.578 17.594 10.242 1 98.88 139 TYR B C 1
ATOM 2127 O O . TYR B 1 139 ? 6.777 17.875 10.172 1 98.88 139 TYR B O 1
ATOM 2135 N N . GLN B 1 140 ? 4.941 17.297 11.328 1 98.62 140 GLN B N 1
ATOM 2136 C CA . GLN B 1 140 ? 5.586 16.969 12.594 1 98.62 140 GLN B CA 1
ATOM 2137 C C . GLN B 1 140 ? 4.938 15.75 13.242 1 98.62 140 GLN B C 1
ATOM 2139 O O . GLN B 1 140 ? 3.711 15.648 13.305 1 98.62 140 GLN B O 1
ATOM 2144 N N . PHE B 1 141 ? 5.844 14.742 13.656 1 98.75 141 PHE B N 1
ATOM 2145 C CA . PHE B 1 141 ? 5.312 13.664 14.477 1 98.75 141 PHE B CA 1
ATOM 2146 C C . PHE B 1 141 ? 4.797 14.195 15.812 1 98.75 141 PHE B C 1
ATOM 2148 O O . PHE B 1 141 ? 5.484 14.961 16.484 1 98.75 141 PHE B O 1
ATOM 2155 N N . VAL B 1 142 ? 3.566 13.766 16.141 1 98.69 142 VAL B N 1
ATOM 2156 C CA . VAL B 1 142 ? 2.969 14.219 17.391 1 98.69 142 VAL B CA 1
ATOM 2157 C C . VAL B 1 142 ? 2.393 13.023 18.156 1 98.69 142 VAL B C 1
ATOM 2159 O O . VAL B 1 142 ? 2.248 11.938 17.594 1 98.69 142 VAL B O 1
ATOM 2162 N N . ASP B 1 143 ? 2.104 13.273 19.469 1 97.69 143 ASP B N 1
ATOM 2163 C CA . ASP B 1 143 ? 1.391 12.266 20.25 1 97.69 143 ASP B CA 1
ATOM 2164 C C . ASP B 1 143 ? -0.054 12.125 19.781 1 97.69 143 ASP B C 1
ATOM 2166 O O . ASP B 1 143 ? -0.766 13.117 19.641 1 97.69 143 ASP B O 1
ATOM 2170 N N . CYS B 1 144 ? -0.474 10.812 19.609 1 98.44 144 CYS B N 1
ATOM 2171 C CA . CYS B 1 144 ? -1.826 10.57 19.109 1 98.44 144 CYS B CA 1
ATOM 2172 C C . CYS B 1 144 ? -2.854 10.781 20.219 1 98.44 144 CYS B C 1
ATOM 2174 O O . CYS B 1 144 ? -4.047 10.922 19.953 1 98.44 144 CYS B O 1
ATOM 2176 N N . ARG B 1 145 ? -2.439 10.742 21.406 1 97.06 145 ARG B N 1
ATOM 2177 C CA . ARG B 1 145 ? -3.312 10.875 22.562 1 97.06 145 ARG B CA 1
ATOM 2178 C C . ARG B 1 145 ? -4.383 9.789 22.578 1 97.06 145 ARG B C 1
ATOM 2180 O O . ARG B 1 145 ? -5.566 10.078 22.766 1 97.06 145 ARG B O 1
ATOM 2187 N N . ASP B 1 146 ? -4.004 8.555 22.359 1 95.12 146 ASP B N 1
ATOM 2188 C CA . ASP B 1 146 ? -4.906 7.414 22.312 1 95.12 146 ASP B CA 1
ATOM 2189 C C . ASP B 1 146 ? -5.277 6.953 23.719 1 95.12 146 ASP B C 1
ATOM 2191 O O . ASP B 1 146 ? -4.508 7.137 24.672 1 95.12 146 ASP B O 1
#

pLDDT: mean 89.79, std 18.71, range [36.59, 98.94]

Organism: Triticum aestivum (NCBI:txid4565)

Nearest PDB structures (foldseek):
  7ksn-assembly2_B  TM=9.824E-01  e=1.271E-20  Saccharum hybrid cultivar SP80-3280
  4jp7-assembly2_B  TM=9.917E-01  e=9.445E-20  Carica papaya
  1bw4-assembly1_A  TM=8.252E-01  e=6.298E-18  Hordeum vulgare
  4avr-assembly1_B  TM=6.567E-01  e=1.560E-04  Pseudomonas aeruginosa PAO1
  2e7z-assembly1_A  TM=4.255E-01  e=3.481E-01  Syntrophotalea acetylenica